Protein AF-A0A3N5E7Q5-F1 (afdb_monomer)

Mean predicted aligned error: 19.99 Å

Sequence (335 aa):
MGELFCIFVELINKYMEYKIYCLKEEDTSEIRYIGVTIRELRQRLSQHIHTGKKKTGTRISKWIQSLLNKGKHPVIELIEICDENTWEEREKFWISQYDNLTNIHCGGKGVVIDRSKSSIQRSAVGHYKKVVQLDKNGNLIKLWDSASVAAEELEVGNTAILNAIKNYAGCMFVKKSRWMFLDSFERNEFKFMEYKSNKIKQNPELFSTAKHVYMYDLNGNFIRKFYSVARTIQTLFPGTKTETSLREALKKRTSNKNFYFSYDYFDKLEIPKKYRIVKLDSNLNPIKFYCSQKEAEIELNVGRCSLSDYIRGQHNHLYKGYYWYYVKDYENNKI

Foldseek 3Di:
DVVVVVVVVVVVLQDQKKWWKFWAWPPPRHTAAIAIDSDDQVVVQVVLLVQLPDPDDALSSVVQVVQVVVVTGIDMDTDDIDHPVCVQVVSLVVLVVDDNYSDPDSGNPHDPPDPPVVVVVVVCLVVFFKKFWAAPVRHTDDIDSHLQRVCVVVVHDSVLLVCLQVCPPVNVDDPNIGMHTPVCVVVVVVVVVVVVVVVCVVPVLVVDPAQKKWKAAPQQATDDIDSHLVRVCCVPPNPDPVSVVLVVCQVVQHDDPRMGMYSDDDNGDDHDQAQKKFKAAPVRHTPDIDSHPVRVCVVVVHDPPPQVCLQVPVDVCDDPRIHMYRVVCVVVPVD

pLDDT: mean 81.01, std 13.29, range [45.62, 97.69]

Nearest PDB structures (foldseek):
  1u3e-assembly1_M  TM=6.314E-01  e=9.277E-03  Okubovirus SPO1
  4hh2-assembly1_D  TM=1.788E-01  e=5.267E-01  Cereibacter sphaeroides 2.4.1
  4lrz-assembly2_E  TM=2.675E-01  e=5.668E+00  Escherichia coli K-12
  4lrz-assembly1_H  TM=1.568E-01  e=2.949E+00  Escherichia coli K-12

Radius of gyration: 36.0 Å; Cα contacts (8 Å, |Δi|>4): 484; chains: 1; bounding box: 70×51×93 Å

Secondary structure (DSSP, 8-state):
-HHHHHHHHHHHHTT--EEEEEEEETTT--EEEEEEESS-HHHHHHHHHHHHTSSS--HHHHHHHHHHHTT--EEEEEEEEE-TTTHHHHHHHHHHT-SS---SSSSS--------HHHHHHHHHTT---EEEE-TTS-EEEEES-HHHHHHHTT--HHHHHHHHTTGGG---BTTBEEEEHHHHHTTHHHHHHHHHHHHHH-TTTT--SPPEEEE-TTSBEEEEES-HHHHHHHHSTT--THHHHHHHHHHT--BTTBEEESS--SB-----PPPEEEE-TT--EEEEES-HHHHHHHTT--TTTTHHHHTTSS-SEETTEEEEEHHHHHTT--

Solvent-accessible surface area (backbone atoms only — not comparable to full-atom values): 19092 Å² total; per-residue (Å²): 117,66,66,63,49,52,52,48,51,52,54,55,66,74,65,54,56,31,37,32,29,36,35,21,41,71,89,76,63,49,62,36,33,69,50,56,37,76,65,58,65,71,60,53,49,51,52,51,54,62,46,13,73,44,97,67,69,54,63,48,23,52,50,49,33,57,35,48,76,70,78,41,62,77,41,76,45,82,74,46,81,31,46,86,90,44,38,44,61,51,45,27,53,58,47,71,76,51,90,69,53,38,60,92,65,74,56,66,75,71,73,80,86,55,89,40,70,65,56,52,46,61,60,44,58,82,64,53,52,38,26,34,37,18,42,90,85,66,49,82,72,48,82,31,74,19,48,55,60,48,14,61,80,67,75,46,61,50,65,54,50,53,31,17,48,66,44,47,96,74,36,48,57,56,95,77,22,29,44,40,47,42,72,48,56,76,68,45,46,63,62,53,52,52,51,48,51,52,47,37,73,75,42,50,81,84,69,56,87,54,63,41,32,32,35,21,43,87,84,15,44,63,72,50,79,32,68,22,67,68,56,43,39,57,74,77,40,66,97,56,92,54,62,66,59,54,52,50,16,47,72,69,66,37,68,48,97,74,26,33,48,30,75,62,88,53,83,60,42,88,68,79,83,60,64,33,29,32,37,19,42,91,84,67,48,81,74,45,79,32,76,26,64,68,58,50,31,59,76,70,70,50,66,91,69,74,60,55,46,25,42,71,56,78,38,93,20,62,56,98,82,26,33,35,36,40,41,75,43,57,77,66,65,74,113

Structure (mmCIF, N/CA/C/O backbone):
data_AF-A0A3N5E7Q5-F1
#
_entry.id   AF-A0A3N5E7Q5-F1
#
loop_
_atom_site.group_PDB
_atom_site.id
_atom_site.type_symbol
_atom_site.label_atom_id
_atom_site.label_alt_id
_atom_site.label_comp_id
_atom_site.label_asym_id
_atom_site.label_entity_id
_atom_site.label_seq_id
_atom_site.pdbx_PDB_ins_code
_atom_site.Cartn_x
_atom_site.Cartn_y
_atom_site.Cartn_z
_atom_site.occupancy
_atom_site.B_iso_or_equiv
_atom_site.auth_seq_id
_atom_site.auth_comp_id
_atom_site.auth_asym_id
_atom_site.auth_atom_id
_atom_site.pdbx_PDB_model_num
ATOM 1 N N . MET A 1 1 ? -27.171 34.615 27.634 1.00 49.97 1 MET A N 1
ATOM 2 C CA . MET A 1 1 ? -27.054 33.761 26.426 1.00 49.97 1 MET A CA 1
ATOM 3 C C . MET A 1 1 ? -26.264 32.470 26.661 1.00 49.97 1 MET A C 1
ATOM 5 O O . MET A 1 1 ? -26.631 31.477 26.055 1.00 49.97 1 MET A O 1
ATOM 9 N N . GLY A 1 2 ? -25.238 32.439 27.528 1.00 52.84 2 GLY A N 1
ATOM 10 C CA . GLY A 1 2 ? -24.444 31.222 27.787 1.00 52.84 2 GLY A CA 1
ATOM 11 C C . GLY A 1 2 ? -25.172 30.104 28.550 1.00 52.84 2 GLY A C 1
ATOM 12 O O . GLY A 1 2 ? -25.096 28.954 28.140 1.00 52.84 2 GLY A O 1
ATOM 13 N N . GLU A 1 3 ? -25.940 30.426 29.595 1.00 50.28 3 GLU A N 1
ATOM 14 C CA . GLU A 1 3 ? -26.657 29.408 30.392 1.00 50.28 3 GLU A CA 1
ATOM 15 C C . GLU A 1 3 ? -27.785 28.723 29.615 1.00 50.28 3 GLU A C 1
ATOM 17 O O . GLU A 1 3 ? -27.907 27.507 29.658 1.00 50.28 3 GLU A O 1
ATOM 22 N N . LEU A 1 4 ? -28.552 29.476 28.820 1.00 51.28 4 LEU A N 1
ATOM 23 C CA . LEU A 1 4 ? -29.575 28.919 27.925 1.00 51.28 4 LEU A CA 1
ATOM 24 C C . LEU A 1 4 ? -28.974 27.996 26.856 1.00 51.28 4 LEU A C 1
ATOM 26 O O . LEU A 1 4 ? -29.597 27.001 26.510 1.00 51.28 4 LEU A O 1
ATOM 30 N N . PHE A 1 5 ? -27.766 28.287 26.358 1.00 54.16 5 PHE A N 1
ATOM 31 C CA . PHE A 1 5 ? -27.071 27.422 25.401 1.00 54.16 5 PHE A CA 1
ATOM 32 C C . PHE A 1 5 ? -26.535 26.146 26.067 1.00 54.16 5 PHE A C 1
ATOM 34 O O . PHE A 1 5 ? -26.687 25.067 25.504 1.00 54.16 5 PHE A O 1
ATOM 41 N N . CYS A 1 6 ? -25.982 26.239 27.281 1.00 49.81 6 CYS A N 1
ATOM 42 C CA . CYS A 1 6 ? -25.573 25.064 28.057 1.00 49.81 6 CYS A CA 1
ATOM 43 C C . CYS A 1 6 ? -26.768 24.173 28.418 1.00 49.81 6 CYS A C 1
ATOM 45 O O . CYS A 1 6 ? -26.702 22.972 28.185 1.00 49.81 6 CYS A O 1
ATOM 47 N N . ILE A 1 7 ? -27.884 24.754 28.872 1.00 54.09 7 ILE A N 1
ATOM 48 C CA . ILE A 1 7 ? -29.126 24.020 29.157 1.00 54.09 7 ILE A CA 1
ATOM 49 C C . ILE A 1 7 ? -29.689 23.388 27.876 1.00 54.09 7 ILE A C 1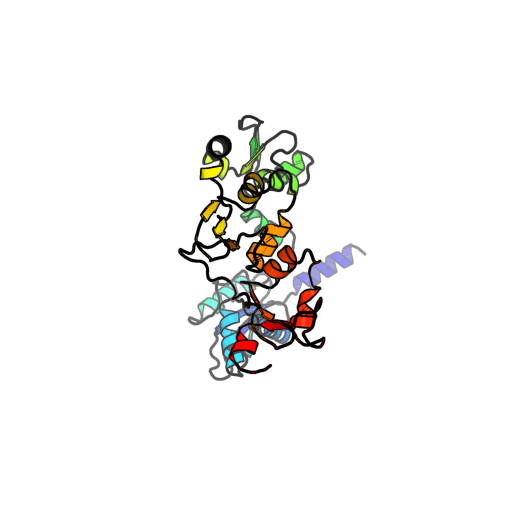
ATOM 51 O O . ILE A 1 7 ? -30.173 22.264 27.909 1.00 54.09 7 ILE A O 1
ATOM 55 N N . PHE A 1 8 ? -29.594 24.064 26.728 1.00 54.81 8 PHE A N 1
ATOM 56 C CA . PHE A 1 8 ? -30.039 23.522 25.441 1.00 54.81 8 PHE A CA 1
ATOM 57 C C . PHE A 1 8 ? -29.164 22.351 24.965 1.00 54.81 8 PHE A C 1
ATOM 59 O O . PHE A 1 8 ? -29.692 21.355 24.480 1.00 54.81 8 PHE A O 1
ATOM 66 N N . VAL A 1 9 ? -27.842 22.422 25.149 1.00 55.34 9 VAL A N 1
ATOM 67 C CA . VAL A 1 9 ? -26.918 21.313 24.852 1.00 55.34 9 VAL A CA 1
ATOM 68 C C . VAL A 1 9 ? -27.118 20.145 25.824 1.00 55.34 9 VAL A C 1
ATOM 70 O O . VAL A 1 9 ? -27.144 18.995 25.390 1.00 55.34 9 VAL A O 1
ATOM 73 N N . GLU A 1 10 ? -27.325 20.414 27.115 1.00 49.69 10 GLU A N 1
ATOM 74 C CA . GLU A 1 10 ? -27.661 19.388 28.111 1.00 49.69 10 GLU A CA 1
ATOM 75 C C . GLU A 1 10 ? -29.018 18.731 27.821 1.00 49.69 10 GLU A C 1
ATOM 77 O O . GLU A 1 10 ? -29.130 17.511 27.909 1.00 49.69 10 GLU A O 1
ATOM 82 N N . LEU A 1 11 ? -30.029 19.497 27.398 1.00 52.97 11 LEU A N 1
ATOM 83 C CA . LEU A 1 11 ? -31.333 18.969 26.986 1.00 52.97 11 LEU A CA 1
ATOM 84 C C . LEU A 1 11 ? -31.252 18.158 25.686 1.00 52.97 11 LEU A C 1
ATOM 86 O O . LEU A 1 11 ? -31.919 17.134 25.589 1.00 52.97 11 LEU A O 1
ATOM 90 N N . ILE A 1 12 ? -30.424 18.554 24.713 1.00 54.19 12 ILE A N 1
ATOM 91 C CA . ILE A 1 12 ? -30.208 17.777 23.479 1.00 54.19 12 ILE A CA 1
ATOM 92 C C . ILE A 1 12 ? -29.495 16.454 23.777 1.00 54.19 12 ILE A C 1
ATOM 94 O O . ILE A 1 12 ? -29.889 15.415 23.249 1.00 54.19 12 ILE A O 1
ATOM 98 N N . ASN A 1 13 ? -28.480 16.465 24.646 1.00 52.34 13 ASN A N 1
ATOM 99 C CA . ASN A 1 13 ? -27.779 15.240 25.039 1.00 52.34 13 ASN A CA 1
ATOM 100 C C . ASN A 1 13 ? -28.677 14.293 25.853 1.00 52.34 13 ASN A C 1
ATOM 102 O O . ASN A 1 13 ? -28.525 13.080 25.757 1.00 52.34 13 ASN A O 1
ATOM 106 N N . LYS A 1 14 ? -29.665 14.822 26.589 1.00 50.56 14 LYS A N 1
ATOM 107 C CA . LYS A 1 14 ? -30.584 14.032 27.424 1.00 50.56 14 LYS A CA 1
ATOM 108 C C . LYS A 1 14 ? -31.622 13.207 26.640 1.00 50.56 14 LYS A C 1
ATOM 110 O O . LYS A 1 14 ? -32.284 12.374 27.249 1.00 50.56 14 LYS A O 1
ATOM 115 N N . TYR A 1 15 ? -31.754 13.387 25.321 1.00 59.41 15 TYR A N 1
ATOM 116 C CA . TYR A 1 15 ? -32.768 12.693 24.504 1.00 59.41 15 TYR A CA 1
ATOM 117 C C . TYR A 1 15 ? -32.228 12.101 23.193 1.00 59.41 15 TYR A C 1
ATOM 119 O O . TYR A 1 15 ? -32.955 11.991 22.205 1.00 59.41 15 TYR A O 1
ATOM 127 N N . MET A 1 16 ? -30.954 11.704 23.148 1.00 71.31 16 MET A N 1
ATOM 128 C CA . MET A 1 16 ? -30.467 10.914 22.016 1.00 71.31 16 MET A CA 1
ATOM 129 C C . MET A 1 16 ? -30.987 9.479 22.116 1.00 71.31 16 MET A C 1
ATOM 131 O O . MET A 1 16 ? -30.519 8.691 22.932 1.00 71.31 16 MET A O 1
ATOM 135 N N . GLU A 1 17 ? -31.953 9.141 21.265 1.00 85.69 17 GLU A N 1
ATOM 136 C CA . GLU A 1 17 ? -32.472 7.780 21.135 1.00 85.69 17 GLU A CA 1
ATOM 137 C C . GLU A 1 17 ? -31.512 6.900 20.329 1.00 85.69 17 GLU A C 1
ATOM 139 O O . GLU A 1 17 ? -31.160 7.192 19.178 1.00 85.69 17 GLU A O 1
ATOM 144 N N . TYR A 1 18 ? -31.127 5.772 20.915 1.00 91.12 18 TYR A N 1
ATOM 145 C CA . TYR A 1 18 ? -30.307 4.759 20.270 1.00 91.12 18 TYR A CA 1
ATOM 146 C C . TYR A 1 18 ? -31.209 3.674 19.707 1.00 91.12 18 TYR A C 1
ATOM 148 O O . TYR A 1 18 ? -31.907 2.983 20.435 1.00 91.12 18 TYR A O 1
ATOM 156 N N . LYS A 1 19 ? -31.174 3.493 18.392 1.00 94.56 19 LYS A N 1
ATOM 157 C CA . LYS A 1 19 ? -31.973 2.498 17.677 1.00 94.56 19 LYS A CA 1
ATOM 158 C C . LYS A 1 19 ? -31.107 1.267 17.429 1.00 94.56 19 LYS A C 1
ATOM 160 O O . LYS A 1 19 ? -30.206 1.311 16.584 1.00 94.56 19 LYS A O 1
ATOM 165 N N . ILE A 1 20 ? -31.360 0.181 18.156 1.00 95.19 20 ILE A N 1
ATOM 166 C CA . ILE A 1 20 ? -30.831 -1.147 17.832 1.00 95.19 20 ILE A CA 1
ATOM 167 C C . ILE A 1 20 ? -31.626 -1.681 16.641 1.00 95.19 20 ILE A C 1
ATOM 169 O O . ILE A 1 20 ? -32.854 -1.676 16.660 1.00 95.19 20 ILE A O 1
ATOM 173 N N . TYR A 1 21 ? -30.941 -2.130 15.596 1.00 96.50 21 TYR A N 1
ATOM 174 C CA . TYR A 1 21 ? -31.554 -2.636 14.371 1.00 96.50 21 TYR A CA 1
ATOM 175 C C . TYR A 1 21 ? -30.893 -3.928 13.904 1.00 96.50 21 TYR A C 1
ATOM 177 O O . TYR A 1 21 ? -29.709 -4.165 14.167 1.00 96.50 21 TYR A O 1
ATOM 185 N N . CYS A 1 22 ? -31.632 -4.725 13.132 1.00 96.62 22 CYS A N 1
ATOM 186 C CA . CYS A 1 22 ? -31.064 -5.813 12.343 1.00 96.62 22 CYS A CA 1
ATOM 187 C C . CYS A 1 22 ? -31.005 -5.466 10.854 1.00 96.62 22 CYS A C 1
ATOM 189 O O . CYS A 1 22 ? -31.757 -4.627 10.353 1.00 96.62 22 CYS A O 1
ATOM 191 N N . LEU A 1 23 ? -30.098 -6.135 10.139 1.00 97.12 23 LEU A N 1
ATOM 192 C CA . LEU A 1 23 ? -30.229 -6.345 8.702 1.00 97.12 23 LEU A CA 1
ATOM 193 C C . LEU A 1 23 ? -30.549 -7.813 8.446 1.00 97.12 23 LEU A C 1
ATOM 195 O O . LEU A 1 23 ? -29.829 -8.696 8.928 1.00 97.12 23 LEU A O 1
ATOM 199 N N . LYS A 1 24 ? -31.586 -8.049 7.648 1.00 95.75 24 LYS A N 1
ATOM 200 C CA . LYS A 1 24 ? -32.026 -9.383 7.246 1.00 95.75 24 LYS A CA 1
ATOM 201 C C . LYS A 1 24 ? -32.144 -9.523 5.736 1.00 95.75 24 LYS A C 1
ATOM 203 O O . LYS A 1 24 ? -32.235 -8.527 5.013 1.00 95.75 24 LYS A O 1
ATOM 208 N N . GLU A 1 25 ? -32.075 -10.759 5.261 1.00 92.56 25 GLU A N 1
ATOM 209 C CA . GLU A 1 25 ? -32.341 -11.079 3.857 1.00 92.56 25 GLU A CA 1
ATOM 210 C C . GLU A 1 25 ? -33.845 -10.984 3.574 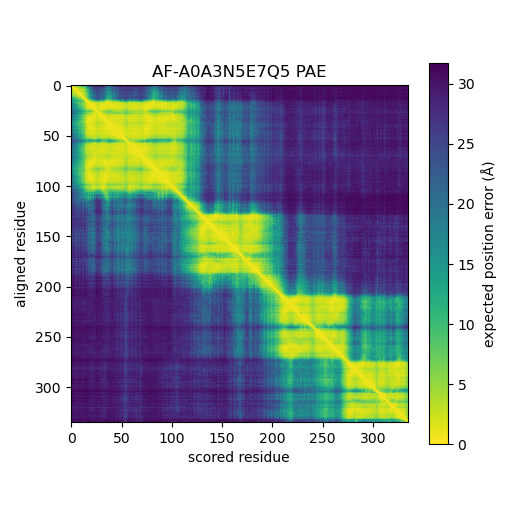1.00 92.56 25 GLU A C 1
ATOM 212 O O . GLU A 1 25 ? -34.656 -11.423 4.385 1.00 92.56 25 GLU A O 1
ATOM 217 N N . GLU A 1 26 ? -34.215 -10.400 2.433 1.00 86.25 26 GLU A N 1
ATOM 218 C CA . GLU A 1 26 ? -35.616 -10.143 2.067 1.00 86.25 26 GLU A CA 1
ATOM 219 C C . GLU A 1 26 ? -36.452 -11.429 1.974 1.00 86.25 26 GLU A C 1
ATOM 221 O O . GLU A 1 26 ? -37.543 -11.488 2.532 1.00 86.25 26 GLU A O 1
ATOM 226 N N . ASP A 1 27 ? -35.919 -12.485 1.351 1.00 84.88 27 ASP A N 1
ATOM 227 C CA . ASP A 1 27 ? -36.695 -13.708 1.093 1.00 84.88 27 ASP A CA 1
ATOM 228 C C . ASP A 1 27 ? -36.773 -14.654 2.293 1.00 84.88 27 ASP A C 1
ATOM 230 O O . ASP A 1 27 ? -37.785 -15.314 2.506 1.00 84.88 27 ASP A O 1
ATOM 234 N N . THR A 1 28 ? -35.687 -14.774 3.061 1.00 88.00 28 THR A N 1
ATOM 235 C CA . THR A 1 28 ? -35.601 -15.743 4.168 1.00 88.00 28 THR A CA 1
ATOM 236 C C . THR A 1 28 ? -35.928 -15.118 5.515 1.00 88.00 28 THR A C 1
ATOM 238 O O . THR A 1 28 ? -36.092 -15.841 6.494 1.00 88.00 28 THR A O 1
ATOM 241 N N . SER A 1 29 ? -35.978 -13.782 5.593 1.00 88.00 29 SER A N 1
ATOM 242 C CA . SER A 1 29 ? -35.991 -13.030 6.853 1.00 88.00 29 SER A CA 1
ATOM 243 C C . SER A 1 29 ? -34.832 -13.383 7.799 1.00 88.00 29 SER A C 1
ATOM 245 O O . SER A 1 29 ? -34.876 -13.048 8.982 1.00 88.00 29 SER A O 1
ATOM 247 N N . GLU A 1 30 ? -33.768 -14.019 7.295 1.00 92.25 30 GLU A N 1
ATOM 248 C CA . GLU A 1 30 ? -32.615 -14.413 8.101 1.00 92.25 30 GLU A CA 1
ATOM 249 C C . GLU A 1 30 ? -31.826 -13.174 8.534 1.00 92.25 30 GLU A C 1
ATOM 251 O O . GLU A 1 30 ? -31.343 -12.407 7.696 1.00 92.25 30 GLU A O 1
ATOM 256 N N . ILE A 1 31 ? -31.667 -12.990 9.846 1.00 95.44 31 ILE A N 1
ATOM 257 C CA . ILE A 1 31 ? -30.889 -11.892 10.422 1.00 95.44 31 ILE A CA 1
ATOM 258 C C . ILE A 1 31 ? -29.398 -12.194 10.278 1.00 95.44 31 ILE A C 1
ATOM 260 O O . ILE A 1 31 ? -28.888 -13.198 10.769 1.00 95.44 31 ILE A O 1
ATOM 264 N N . ARG A 1 32 ? -28.675 -11.281 9.626 1.00 94.69 32 ARG A N 1
ATOM 265 C CA . ARG A 1 32 ? -27.242 -11.428 9.328 1.00 94.69 32 ARG A CA 1
ATOM 266 C C . ARG A 1 32 ? -26.394 -10.328 9.937 1.00 94.69 32 ARG A C 1
ATOM 268 O O . ARG A 1 32 ? -25.170 -10.376 9.831 1.00 94.69 32 ARG A O 1
ATOM 275 N N . TYR A 1 33 ? -26.989 -9.313 10.547 1.00 94.69 33 TYR A N 1
ATOM 276 C CA . TYR A 1 33 ? -26.246 -8.254 11.218 1.00 94.69 33 TYR A CA 1
ATOM 277 C C . TYR A 1 33 ? -27.115 -7.575 12.262 1.00 94.69 33 TYR A C 1
ATOM 279 O O . TYR A 1 33 ? -28.290 -7.331 12.004 1.00 94.69 33 TYR A O 1
ATOM 287 N N . ILE A 1 34 ? -26.508 -7.220 13.390 1.00 94.50 34 ILE A N 1
ATOM 288 C CA . ILE A 1 34 ? -27.120 -6.389 14.426 1.00 94.50 34 ILE A CA 1
ATOM 289 C C . ILE A 1 34 ? -26.217 -5.191 14.657 1.00 94.50 34 ILE A C 1
ATOM 291 O O . ILE A 1 34 ? -24.994 -5.321 14.707 1.00 94.50 34 ILE A O 1
ATOM 295 N N . GLY A 1 35 ? -26.802 -4.011 14.769 1.00 92.75 35 GLY A N 1
ATOM 296 C CA . GLY A 1 35 ? -26.043 -2.826 15.111 1.00 92.75 35 GLY A CA 1
ATOM 297 C C . GLY A 1 35 ? -26.921 -1.752 15.707 1.00 92.75 35 GLY A C 1
ATOM 298 O O . GLY A 1 35 ? -28.133 -1.891 15.819 1.00 92.75 35 GLY A O 1
ATOM 299 N N . VAL A 1 36 ? -26.283 -0.647 16.051 1.00 92.75 36 VAL A N 1
ATOM 300 C CA . VAL A 1 36 ? -26.925 0.499 16.689 1.00 92.75 36 VAL A CA 1
ATOM 301 C C . VAL A 1 36 ? -26.740 1.764 15.853 1.00 92.75 36 VAL A C 1
ATOM 303 O O . VAL A 1 36 ? -25.754 1.918 15.117 1.00 92.75 36 VAL A O 1
ATOM 306 N N . THR A 1 37 ? -27.717 2.667 15.891 1.00 90.81 37 THR A N 1
ATOM 307 C CA . THR A 1 37 ? -27.618 3.983 15.260 1.00 90.81 37 THR A CA 1
ATOM 308 C C . THR A 1 37 ? -28.463 5.028 15.982 1.00 90.81 37 THR A C 1
ATOM 310 O O . THR A 1 37 ? -29.533 4.724 16.481 1.00 90.81 37 THR A O 1
ATOM 313 N N . ILE A 1 38 ? -28.003 6.277 15.979 1.00 90.19 38 ILE A N 1
ATOM 314 C CA . ILE A 1 38 ? -28.798 7.456 16.374 1.00 90.19 38 ILE A CA 1
ATOM 315 C C . ILE A 1 38 ? -29.496 8.113 15.170 1.00 90.19 38 ILE A C 1
ATOM 317 O O . ILE A 1 38 ? -30.195 9.111 15.296 1.00 90.19 38 ILE A O 1
ATOM 321 N N . ARG A 1 39 ? -29.239 7.609 13.956 1.00 88.12 39 ARG A N 1
ATOM 322 C CA . ARG A 1 39 ? -29.798 8.146 12.709 1.00 88.12 39 ARG A CA 1
ATOM 323 C C . ARG A 1 39 ? -31.103 7.441 12.369 1.00 88.12 39 ARG A C 1
ATOM 325 O O . ARG A 1 39 ? -31.420 6.381 12.898 1.00 88.12 39 ARG A O 1
ATOM 332 N N . GLU A 1 40 ? -31.814 7.985 11.392 1.00 93.19 40 GLU A N 1
ATOM 333 C CA . GLU A 1 40 ? -32.937 7.281 10.782 1.00 93.19 40 GLU A CA 1
ATOM 334 C C . GLU A 1 40 ? -32.493 5.970 10.122 1.00 93.19 40 GLU A C 1
ATOM 336 O O . GLU A 1 40 ? -31.479 5.925 9.414 1.00 93.19 40 GLU A O 1
ATOM 341 N N . LEU A 1 41 ? -33.284 4.906 10.297 1.00 95.94 41 LEU A N 1
ATOM 342 C CA . LEU A 1 41 ? -32.955 3.572 9.779 1.00 95.94 41 LEU A CA 1
ATOM 343 C C . LEU A 1 41 ? -32.763 3.583 8.262 1.00 95.94 41 LEU A C 1
ATOM 345 O O . LEU A 1 41 ? -31.799 3.016 7.750 1.00 95.94 41 LEU A O 1
ATOM 349 N N . ARG A 1 42 ? -33.596 4.330 7.528 1.00 95.31 42 ARG A N 1
ATOM 350 C CA . ARG A 1 42 ? -33.441 4.508 6.076 1.00 95.31 42 ARG A CA 1
ATOM 351 C C . ARG A 1 42 ? -32.080 5.106 5.704 1.00 95.31 42 ARG A C 1
ATOM 353 O O . ARG A 1 42 ? -31.450 4.666 4.741 1.00 95.31 42 ARG A O 1
ATOM 360 N N . GLN A 1 43 ? -31.603 6.093 6.466 1.00 93.06 43 GLN A N 1
ATOM 361 C CA . GLN A 1 43 ? -30.281 6.685 6.239 1.00 93.06 43 GLN A CA 1
ATOM 362 C C . GLN A 1 43 ? -29.176 5.672 6.542 1.00 93.06 43 GLN A C 1
ATOM 364 O O . GLN A 1 43 ? -28.213 5.558 5.780 1.00 93.06 43 GLN A O 1
ATOM 369 N N . ARG A 1 44 ? -29.322 4.908 7.629 1.00 94.44 44 ARG A N 1
ATOM 370 C CA . ARG A 1 44 ? -28.354 3.880 8.013 1.00 94.44 44 ARG A CA 1
ATOM 371 C C . ARG A 1 44 ? -28.267 2.751 6.984 1.00 94.44 44 ARG A C 1
ATOM 373 O O . ARG A 1 44 ? -27.163 2.351 6.618 1.00 94.44 44 ARG A O 1
ATOM 380 N N . LEU A 1 45 ? -29.402 2.302 6.455 1.00 96.06 45 LEU A N 1
ATOM 381 C CA . LEU A 1 45 ? -29.467 1.322 5.373 1.00 96.06 45 LEU A CA 1
ATOM 382 C C . LEU A 1 45 ? -28.762 1.828 4.108 1.00 96.06 45 LEU A C 1
ATOM 384 O O . LEU A 1 45 ? -27.943 1.115 3.530 1.00 96.06 45 LEU A O 1
ATOM 388 N N . SER A 1 46 ? -29.007 3.082 3.714 1.00 94.75 46 SER A N 1
ATOM 389 C CA . SER A 1 46 ? -28.331 3.697 2.563 1.00 94.75 46 SER A CA 1
ATOM 390 C C . SER A 1 46 ? -26.801 3.695 2.717 1.00 94.75 46 SER A C 1
ATOM 392 O O . SER A 1 46 ? -26.080 3.336 1.784 1.00 94.75 46 SER A O 1
ATOM 394 N N . GLN A 1 47 ? -26.286 4.001 3.916 1.00 92.12 47 GLN A N 1
ATOM 395 C CA . GLN A 1 47 ? -24.846 3.947 4.210 1.00 92.12 47 GLN A CA 1
ATOM 396 C C . GLN A 1 47 ? -24.269 2.531 4.076 1.00 92.12 47 GLN A C 1
ATOM 398 O O . GLN A 1 47 ? -23.183 2.355 3.509 1.00 92.12 47 GLN A O 1
ATOM 403 N N . HIS A 1 48 ? -24.991 1.526 4.574 1.00 94.00 48 HIS A N 1
ATOM 404 C CA . HIS A 1 48 ? 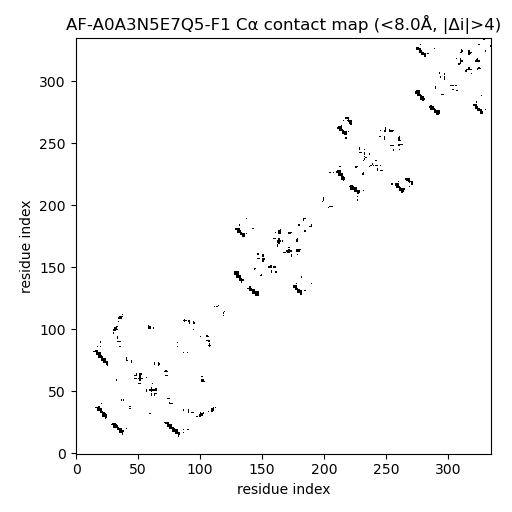-24.609 0.118 4.457 1.00 94.00 48 HIS A CA 1
ATOM 405 C C . HIS A 1 48 ? -24.548 -0.325 2.992 1.00 94.00 48 HIS A C 1
ATOM 407 O O . HIS A 1 48 ? -23.530 -0.868 2.561 1.00 94.00 48 HIS A O 1
ATOM 413 N N . ILE A 1 49 ? -25.572 0.002 2.197 1.00 94.06 49 ILE A N 1
ATOM 414 C CA . ILE A 1 49 ? -25.620 -0.298 0.757 1.00 94.06 49 ILE A CA 1
ATOM 415 C C . ILE A 1 49 ? -24.478 0.403 0.014 1.00 94.06 49 ILE A C 1
ATOM 417 O O . ILE A 1 49 ? -23.763 -0.231 -0.764 1.00 94.06 49 ILE A O 1
ATOM 421 N N . HIS A 1 50 ? -24.263 1.697 0.263 1.00 92.81 50 HIS A N 1
ATOM 422 C CA . HIS A 1 50 ? -23.171 2.449 -0.358 1.00 92.81 50 HIS A CA 1
ATOM 423 C C . HIS A 1 50 ? -21.802 1.830 -0.045 1.00 92.81 50 HIS A C 1
ATOM 425 O O . HIS A 1 50 ? -20.947 1.726 -0.924 1.00 92.81 50 HIS A O 1
ATOM 431 N N . THR A 1 51 ? -21.591 1.391 1.197 1.00 88.44 51 THR A N 1
ATOM 432 C CA . THR A 1 51 ? -20.340 0.747 1.612 1.00 88.44 51 THR A CA 1
ATOM 433 C C . THR A 1 51 ? -20.184 -0.641 0.985 1.00 88.44 51 THR A C 1
ATOM 435 O O . THR A 1 51 ? -19.097 -0.966 0.513 1.00 88.44 51 THR A O 1
ATOM 438 N N . GLY A 1 52 ? -21.259 -1.430 0.892 1.00 89.88 52 GLY A N 1
ATOM 439 C CA . GLY A 1 52 ? -21.259 -2.748 0.242 1.00 89.88 52 GLY A CA 1
ATOM 440 C C . GLY A 1 52 ? -20.921 -2.712 -1.254 1.00 89.88 52 GLY A C 1
ATOM 441 O O . GLY A 1 52 ? -20.350 -3.660 -1.787 1.00 89.88 52 GLY A O 1
ATOM 442 N N . LYS A 1 53 ? -21.178 -1.594 -1.942 1.00 89.38 53 LYS A N 1
ATOM 443 C CA . LYS A 1 53 ? -20.792 -1.409 -3.355 1.00 89.38 53 LYS A CA 1
ATOM 444 C C . LYS A 1 53 ? -19.281 -1.222 -3.574 1.00 89.38 53 LYS A C 1
ATOM 446 O O . LYS A 1 53 ? -18.829 -1.239 -4.717 1.00 89.38 53 LYS A O 1
ATOM 451 N N . LYS A 1 54 ? -18.481 -1.023 -2.521 1.00 87.44 54 LYS A N 1
ATOM 452 C CA . LYS A 1 54 ? -17.028 -0.804 -2.640 1.00 87.44 54 LYS A CA 1
ATOM 453 C C . LYS A 1 54 ? -16.272 -2.131 -2.809 1.00 87.44 54 LYS A C 1
ATOM 455 O O . LYS A 1 54 ? -16.676 -3.163 -2.284 1.00 87.44 54 LYS A O 1
ATOM 460 N N . LYS A 1 55 ? -15.135 -2.102 -3.525 1.00 71.19 55 LYS A N 1
ATOM 461 C CA . LYS A 1 55 ? -14.268 -3.285 -3.751 1.00 71.19 55 LYS A CA 1
ATOM 462 C C . LYS A 1 55 ? -13.577 -3.792 -2.478 1.00 71.19 55 LYS A C 1
ATOM 464 O O . LYS A 1 55 ? -13.203 -4.956 -2.404 1.00 71.19 55 LYS A O 1
ATOM 469 N N . THR A 1 56 ? -13.388 -2.924 -1.489 1.00 73.94 56 THR A N 1
ATOM 470 C CA . THR A 1 56 ? -12.820 -3.254 -0.178 1.00 73.94 56 THR A CA 1
ATOM 471 C C . THR A 1 56 ? -13.908 -3.121 0.882 1.00 73.94 56 THR A C 1
ATOM 473 O O . THR A 1 56 ? -14.711 -2.190 0.833 1.00 73.94 56 THR A O 1
ATOM 476 N N . GLY A 1 57 ? -13.969 -4.051 1.837 1.00 75.62 57 GLY A N 1
ATOM 477 C CA . GLY A 1 57 ? -15.039 -4.033 2.829 1.00 75.62 57 GLY A CA 1
ATOM 478 C C . GLY A 1 57 ? -14.941 -5.119 3.894 1.00 75.62 57 GLY A C 1
ATOM 479 O O . GLY A 1 57 ? -14.210 -6.103 3.753 1.00 75.62 57 GLY A O 1
ATOM 480 N N . THR A 1 58 ? -15.695 -4.909 4.970 1.00 85.12 58 THR A N 1
ATOM 481 C CA . THR A 1 58 ? -15.862 -5.833 6.098 1.00 85.12 58 THR A CA 1
ATOM 482 C C . THR A 1 58 ? -16.759 -7.020 5.716 1.00 85.12 58 THR A C 1
ATOM 484 O O . THR A 1 58 ? -17.312 -7.063 4.614 1.00 85.12 58 THR A O 1
ATOM 487 N N . ARG A 1 59 ? -16.924 -8.005 6.615 1.00 88.81 59 ARG A N 1
ATOM 488 C CA . ARG A 1 59 ? -17.785 -9.184 6.384 1.00 88.81 59 ARG A CA 1
ATOM 489 C C . ARG A 1 59 ? -19.220 -8.786 6.009 1.00 88.81 59 ARG A C 1
ATOM 491 O O . ARG A 1 59 ? -19.741 -9.304 5.027 1.00 88.81 59 ARG A O 1
ATOM 498 N N . ILE A 1 60 ? -19.797 -7.809 6.712 1.00 90.75 60 ILE A N 1
ATOM 499 C CA . ILE A 1 60 ? -21.101 -7.215 6.376 1.00 90.75 60 ILE A CA 1
ATOM 500 C C . ILE A 1 60 ? -21.103 -6.589 4.972 1.00 90.75 60 ILE A C 1
ATOM 502 O O . ILE A 1 60 ? -22.010 -6.859 4.194 1.00 90.75 60 ILE A O 1
ATOM 506 N N . SER A 1 61 ? -20.078 -5.813 4.592 1.00 91.88 61 SER A N 1
ATOM 507 C CA . SER A 1 61 ? -20.017 -5.200 3.255 1.00 91.88 61 SER A CA 1
ATOM 508 C C . SER A 1 61 ? -19.969 -6.249 2.145 1.00 91.88 61 SER A C 1
ATOM 510 O O . SER A 1 61 ? -20.634 -6.084 1.127 1.00 91.88 61 SER A O 1
ATOM 512 N N . LYS A 1 62 ? -19.225 -7.344 2.353 1.00 92.62 62 LYS A N 1
ATOM 513 C CA . LYS A 1 62 ? -19.151 -8.470 1.408 1.00 92.62 62 LYS A CA 1
ATOM 514 C C . LYS A 1 62 ? -20.475 -9.228 1.304 1.00 92.62 62 LYS A C 1
ATOM 516 O O . LYS A 1 62 ? -20.856 -9.625 0.208 1.00 92.62 62 LYS A O 1
ATOM 521 N N . TRP A 1 63 ? -21.181 -9.412 2.419 1.00 94.31 63 TRP A N 1
ATOM 522 C CA . TRP A 1 63 ? -22.516 -10.013 2.417 1.00 94.31 63 TRP A CA 1
ATOM 523 C C . TRP A 1 63 ? -23.535 -9.128 1.685 1.00 94.31 63 TRP A C 1
ATOM 525 O O . TRP A 1 63 ? -24.214 -9.600 0.782 1.00 94.31 63 TRP A O 1
ATOM 535 N N . ILE A 1 64 ? -23.568 -7.824 1.964 1.00 94.44 64 ILE A N 1
ATOM 536 C CA . ILE A 1 64 ? -24.433 -6.887 1.230 1.00 94.44 64 ILE A CA 1
ATOM 537 C C . ILE A 1 64 ? -24.103 -6.904 -0.266 1.00 94.44 64 ILE A C 1
ATOM 539 O O . ILE A 1 64 ? -25.004 -6.930 -1.098 1.00 94.44 64 ILE A O 1
ATOM 543 N N . GLN A 1 65 ? -22.819 -6.929 -0.629 1.00 94.44 65 GLN A N 1
ATOM 544 C CA . GLN A 1 65 ? -22.400 -7.031 -2.025 1.00 94.44 65 GLN A CA 1
ATOM 545 C C . GLN A 1 65 ? -22.931 -8.302 -2.700 1.00 94.44 65 GLN A C 1
ATOM 547 O O . GLN A 1 65 ? -23.378 -8.240 -3.843 1.00 94.44 65 GLN A O 1
ATOM 552 N N . SER A 1 66 ? -22.910 -9.444 -2.006 1.00 93.00 66 SER A N 1
ATOM 553 C CA . SER A 1 66 ? -23.411 -10.700 -2.568 1.00 93.00 66 SER A CA 1
ATOM 554 C C . SER A 1 66 ? -24.929 -10.691 -2.767 1.00 93.00 66 SER A C 1
ATOM 556 O O . SER A 1 66 ? -25.393 -11.270 -3.747 1.00 93.00 66 SER A O 1
ATOM 558 N N . LEU A 1 67 ? -25.690 -9.995 -1.912 1.00 93.50 67 LEU A N 1
ATOM 559 C CA . LEU A 1 67 ? -27.123 -9.751 -2.118 1.00 93.50 67 LEU A CA 1
ATOM 560 C C . LEU A 1 67 ? -27.373 -8.883 -3.352 1.00 93.50 67 LEU A C 1
ATOM 562 O O . LEU A 1 67 ? -28.129 -9.279 -4.237 1.00 93.50 67 LEU A O 1
ATOM 566 N N . LEU A 1 68 ? -26.674 -7.749 -3.457 1.00 93.00 68 LEU A N 1
ATOM 567 C CA . LEU A 1 68 ? -26.832 -6.816 -4.577 1.00 93.00 68 LEU A CA 1
ATOM 568 C C . LEU A 1 68 ? -26.492 -7.471 -5.924 1.00 93.00 68 LEU A C 1
ATOM 570 O O . LEU A 1 68 ? -27.186 -7.242 -6.909 1.00 93.00 68 LEU A O 1
ATOM 574 N N . ASN A 1 69 ? -25.470 -8.331 -5.965 1.00 93.19 69 ASN A N 1
ATOM 575 C CA . ASN A 1 69 ? -25.103 -9.084 -7.171 1.00 93.19 69 ASN A CA 1
ATOM 576 C C . ASN A 1 69 ? -26.185 -10.083 -7.612 1.00 93.19 69 ASN A C 1
ATOM 578 O O . ASN A 1 69 ? -26.228 -10.456 -8.780 1.00 93.19 69 ASN A O 1
ATOM 582 N N . LYS A 1 70 ? -27.052 -10.515 -6.690 1.00 94.00 70 LYS A N 1
ATOM 583 C CA . LYS A 1 70 ? -28.218 -11.365 -6.970 1.00 94.00 70 LYS A CA 1
ATOM 584 C C . LYS A 1 70 ? -29.481 -10.548 -7.279 1.00 94.00 70 LYS A C 1
ATOM 586 O O . LYS A 1 70 ? -30.554 -11.131 -7.371 1.00 94.00 70 LYS A O 1
ATOM 591 N N . GLY A 1 71 ? -29.373 -9.220 -7.388 1.00 93.06 71 GLY A N 1
ATOM 592 C CA . GLY A 1 71 ? -30.519 -8.324 -7.559 1.00 93.06 71 GLY A CA 1
ATOM 593 C C . GLY A 1 71 ? -31.377 -8.157 -6.300 1.00 93.06 71 GLY A C 1
ATOM 594 O O . GLY A 1 71 ? -32.513 -7.714 -6.413 1.00 93.06 71 GLY A O 1
ATOM 595 N N . LYS A 1 72 ? -30.856 -8.515 -5.118 1.00 93.06 72 LYS A N 1
ATOM 596 C CA . LYS A 1 72 ? -31.568 -8.455 -3.831 1.00 93.06 72 LYS A CA 1
ATOM 597 C C . LYS A 1 72 ? -31.061 -7.315 -2.956 1.00 93.06 72 LYS A C 1
ATOM 599 O O . LYS A 1 72 ? -29.926 -6.854 -3.113 1.00 93.06 72 LYS A O 1
ATOM 604 N N . HIS A 1 73 ? -31.865 -6.913 -1.975 1.00 92.75 73 HIS A N 1
ATOM 605 C CA . HIS A 1 73 ? -31.513 -5.861 -1.023 1.00 92.75 73 HIS A CA 1
ATOM 606 C C . HIS A 1 73 ? -31.610 -6.345 0.433 1.00 92.75 73 HIS A C 1
ATOM 608 O O . HIS A 1 73 ? -32.474 -7.154 0.757 1.00 92.75 73 HIS A O 1
ATOM 614 N N . PRO A 1 74 ? -30.727 -5.871 1.335 1.00 95.25 74 PRO A N 1
ATOM 615 C CA . PRO A 1 74 ? -30.923 -6.092 2.761 1.00 95.25 74 PRO A CA 1
ATOM 616 C C . PRO A 1 74 ? -32.108 -5.258 3.266 1.00 95.25 74 PRO A C 1
ATOM 618 O O . PRO A 1 74 ? -32.236 -4.082 2.915 1.00 95.25 74 PRO A O 1
ATOM 621 N N . VAL A 1 75 ? -32.921 -5.845 4.140 1.00 96.69 75 VAL A N 1
ATOM 622 C CA . VAL A 1 75 ? -34.014 -5.166 4.847 1.00 96.69 75 VAL A CA 1
ATOM 623 C C . VAL A 1 75 ? -33.509 -4.730 6.219 1.00 96.69 75 VAL A C 1
ATOM 625 O O . VAL A 1 75 ? -32.875 -5.521 6.915 1.00 96.69 75 VAL A O 1
ATOM 628 N N . ILE A 1 76 ? -33.762 -3.475 6.600 1.00 97.69 76 ILE A N 1
ATOM 629 C CA . ILE A 1 76 ? -33.452 -2.954 7.938 1.00 97.69 76 ILE A CA 1
ATOM 630 C C . ILE A 1 76 ? -34.712 -2.934 8.799 1.00 97.69 76 ILE A C 1
ATOM 632 O O . ILE A 1 76 ? -35.754 -2.476 8.337 1.00 97.69 76 ILE A O 1
ATOM 636 N N . GLU A 1 77 ? -34.608 -3.377 10.047 1.00 97.44 77 GLU A N 1
ATOM 637 C CA . GLU A 1 77 ? -35.730 -3.384 10.988 1.00 97.44 77 GLU A CA 1
ATOM 638 C C . GLU A 1 77 ? -35.279 -2.931 12.375 1.00 97.44 77 GLU A C 1
ATOM 640 O O . GLU A 1 77 ? -34.178 -3.268 12.816 1.00 97.44 77 GLU A O 1
ATOM 645 N N . LEU A 1 78 ? -36.115 -2.126 13.036 1.00 97.56 78 LEU A N 1
ATOM 646 C CA . LEU A 1 78 ? -35.903 -1.699 14.415 1.00 97.56 78 LEU A CA 1
ATOM 647 C C . LEU A 1 78 ? -36.139 -2.887 15.350 1.00 97.56 78 LEU A C 1
ATOM 649 O O . LEU A 1 78 ? -37.185 -3.520 15.269 1.00 97.56 78 LEU A O 1
ATOM 653 N N . ILE A 1 79 ? -35.198 -3.144 16.252 1.00 97.06 79 ILE A N 1
ATOM 654 C CA . ILE A 1 79 ? -35.342 -4.151 17.307 1.00 97.06 79 ILE A CA 1
ATOM 655 C C . ILE A 1 79 ? -35.744 -3.477 18.617 1.00 97.06 79 ILE A C 1
ATOM 657 O O . ILE A 1 79 ? -36.704 -3.883 19.261 1.00 97.06 79 ILE A O 1
ATOM 661 N N . GLU A 1 80 ? -34.996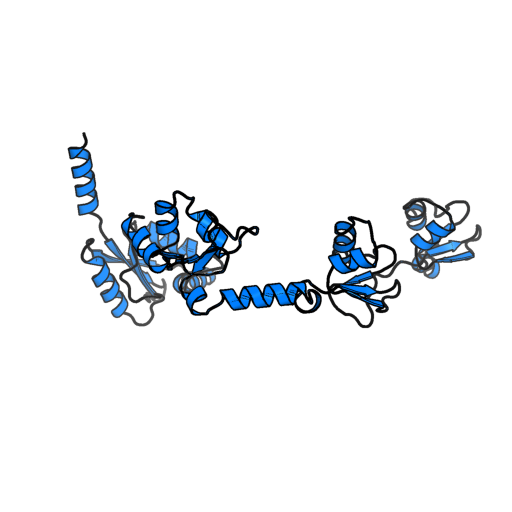 -2.450 19.022 1.00 95.44 80 GLU A N 1
ATOM 662 C CA . GLU A 1 80 ? -35.142 -1.830 20.338 1.00 95.44 80 GLU A CA 1
ATOM 663 C C . GLU A 1 80 ? -34.709 -0.361 20.289 1.00 95.44 80 GLU A C 1
ATOM 665 O O . GLU A 1 80 ? -33.782 -0.007 19.554 1.00 95.44 80 GLU A O 1
ATOM 670 N N . ILE A 1 81 ? -35.378 0.488 21.070 1.00 94.75 81 ILE A N 1
ATOM 671 C CA . ILE A 1 81 ? -34.940 1.859 21.347 1.00 94.75 81 ILE A CA 1
ATOM 672 C C . ILE A 1 81 ? -34.356 1.875 22.757 1.00 94.75 81 ILE A C 1
ATOM 674 O O . ILE A 1 81 ? -35.006 1.439 23.704 1.00 94.75 81 ILE A O 1
ATOM 678 N N . CYS A 1 82 ? -33.134 2.376 22.877 1.00 90.75 82 CYS A N 1
ATOM 679 C CA . CYS A 1 82 ? -32.370 2.448 24.113 1.00 90.75 82 CYS A CA 1
ATOM 680 C C . CYS A 1 82 ? -31.911 3.889 24.373 1.00 90.75 82 CYS A C 1
ATOM 682 O O . CYS A 1 82 ? -31.886 4.728 23.466 1.00 90.75 82 CYS A O 1
ATOM 684 N N . ASP A 1 83 ? -31.492 4.156 25.605 1.00 87.06 83 ASP A N 1
ATOM 685 C CA . ASP A 1 83 ? -30.801 5.391 25.978 1.00 87.06 83 ASP A CA 1
ATOM 686 C C . ASP A 1 83 ? -29.268 5.220 25.928 1.00 87.06 83 ASP A C 1
ATOM 688 O O . ASP A 1 83 ? -28.745 4.139 25.636 1.00 87.06 83 ASP A O 1
ATOM 692 N N . GLU A 1 84 ? -28.537 6.299 26.222 1.00 82.31 84 GLU A N 1
ATOM 693 C CA . GLU A 1 84 ? -27.067 6.317 26.245 1.00 82.31 84 GLU A CA 1
ATOM 694 C C . GLU A 1 84 ? -26.451 5.327 27.244 1.00 82.31 84 GLU A C 1
ATOM 696 O O . GLU A 1 84 ? -25.364 4.808 26.993 1.00 82.31 84 GLU A O 1
ATOM 701 N N . ASN A 1 85 ? -27.144 5.028 28.342 1.00 82.50 85 ASN A N 1
ATOM 702 C CA . ASN A 1 85 ? -26.613 4.184 29.410 1.00 82.50 85 ASN A CA 1
ATOM 703 C C . ASN A 1 85 ? -26.821 2.691 29.136 1.00 82.50 85 ASN A C 1
ATOM 705 O O . ASN A 1 85 ? -26.120 1.859 29.706 1.00 82.50 85 ASN A O 1
ATOM 709 N N . THR A 1 86 ? -27.780 2.345 28.278 1.00 87.06 86 THR A N 1
ATOM 710 C CA . THR A 1 86 ? -28.240 0.961 28.100 1.00 87.06 86 THR A CA 1
ATOM 711 C C . THR A 1 86 ? -27.871 0.361 26.747 1.00 87.06 86 THR A C 1
ATOM 713 O O . THR A 1 86 ? -27.673 -0.853 26.655 1.00 87.06 86 THR A O 1
ATOM 716 N N . TRP A 1 87 ? -27.724 1.170 25.690 1.00 89.69 87 TRP A N 1
ATOM 717 C CA . TRP A 1 87 ? -27.576 0.649 24.322 1.00 89.69 87 TRP A CA 1
ATOM 718 C C . TRP A 1 87 ? -26.399 -0.322 24.146 1.00 89.69 87 TRP A C 1
ATOM 720 O O . TRP A 1 87 ? -26.504 -1.255 23.350 1.00 89.69 87 TRP A O 1
ATOM 730 N N . GLU A 1 88 ? -25.286 -0.138 24.868 1.00 88.50 88 GLU A N 1
ATOM 731 C CA . GLU A 1 88 ? -24.110 -1.009 24.747 1.00 88.50 88 GLU A CA 1
ATOM 732 C C . GLU A 1 88 ? -24.398 -2.438 25.205 1.00 88.50 88 GLU A C 1
ATOM 734 O O . GLU A 1 88 ? -23.997 -3.403 24.550 1.00 88.50 88 GLU A O 1
ATOM 739 N N . GLU A 1 89 ? -25.070 -2.577 26.346 1.00 88.00 89 GLU A N 1
ATOM 740 C CA . GLU A 1 89 ? -25.439 -3.874 26.908 1.00 88.00 89 GLU A CA 1
ATOM 741 C C . GLU A 1 89 ? -26.525 -4.532 26.064 1.00 88.00 89 GLU A C 1
ATOM 743 O O . GLU A 1 89 ? -26.452 -5.731 25.791 1.00 88.00 89 GLU A O 1
ATOM 748 N N . ARG A 1 90 ? -27.482 -3.739 25.570 1.00 91.81 90 ARG A N 1
ATOM 749 C CA . ARG A 1 90 ? -28.554 -4.225 24.695 1.00 91.81 90 ARG A CA 1
ATOM 750 C C . ARG A 1 90 ? -28.030 -4.674 23.332 1.00 91.81 90 ARG A C 1
ATOM 752 O O . ARG A 1 90 ? -28.429 -5.734 22.861 1.00 91.81 90 ARG A O 1
ATOM 759 N N . GLU A 1 91 ? -27.078 -3.960 22.724 1.00 92.12 91 GLU A N 1
ATOM 760 C CA . GLU A 1 91 ? -26.420 -4.405 21.484 1.00 92.12 91 GLU A CA 1
ATOM 761 C C . GLU A 1 91 ? -25.714 -5.755 21.694 1.00 92.12 91 GLU A C 1
ATOM 763 O O . GLU A 1 91 ? -25.889 -6.672 20.891 1.00 92.12 91 GLU A O 1
ATOM 768 N N . LYS A 1 92 ? -24.953 -5.900 22.789 1.00 87.19 92 LYS A N 1
ATOM 769 C CA . LYS A 1 92 ? -24.270 -7.161 23.134 1.00 87.19 92 LYS A CA 1
ATOM 770 C C . LYS A 1 92 ? -25.264 -8.299 23.365 1.00 87.19 92 LYS A C 1
ATOM 772 O O . LYS A 1 92 ? -25.046 -9.398 22.860 1.00 87.19 92 LYS A O 1
ATOM 777 N N . PHE A 1 93 ? -26.349 -8.028 24.093 1.00 92.62 93 PHE A N 1
ATOM 778 C CA . PHE A 1 93 ? -27.431 -8.981 24.334 1.00 92.62 93 PHE A CA 1
ATOM 779 C C . PHE A 1 93 ? -28.039 -9.465 23.019 1.00 92.62 93 PHE A C 1
ATOM 781 O O . PHE A 1 93 ? -28.110 -10.665 22.786 1.00 92.62 93 PHE A O 1
ATOM 788 N N . TRP A 1 94 ? -28.419 -8.555 22.122 1.00 90.00 94 TRP A N 1
ATOM 789 C CA . TRP A 1 94 ? -29.020 -8.946 20.851 1.00 90.00 94 TRP A CA 1
ATOM 790 C C . TRP A 1 94 ? -28.046 -9.694 19.950 1.00 90.00 94 TRP A C 1
ATOM 792 O O . TRP A 1 94 ? -28.447 -10.670 19.331 1.00 90.00 94 TRP A O 1
ATOM 802 N N . ILE A 1 95 ? -26.766 -9.312 19.915 1.00 89.19 95 ILE A N 1
ATOM 803 C CA . ILE A 1 95 ? -25.741 -10.070 19.182 1.00 89.19 95 ILE A CA 1
ATOM 804 C C . ILE A 1 95 ? -25.626 -11.507 19.709 1.00 89.19 95 ILE A C 1
ATOM 806 O O . ILE A 1 95 ? -25.438 -12.415 18.905 1.00 89.19 95 ILE A O 1
ATOM 810 N N . SER A 1 96 ? -25.763 -11.737 21.021 1.00 86.25 96 SER A N 1
ATOM 811 C CA . SER A 1 96 ? -25.665 -13.085 21.595 1.00 86.25 96 SER A CA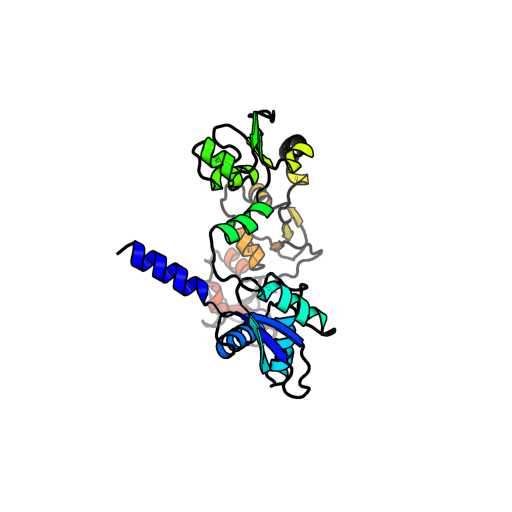 1
ATOM 812 C C . SER A 1 96 ? -26.885 -13.974 21.340 1.00 86.25 96 SER A C 1
ATOM 814 O O . SER A 1 96 ? -26.784 -15.179 21.544 1.00 86.25 96 SER A O 1
ATOM 816 N N . GLN A 1 97 ? -28.015 -13.421 20.881 1.00 90.88 97 GLN A N 1
ATOM 817 C CA . GLN A 1 97 ? -29.220 -14.205 20.571 1.00 90.88 97 GLN A CA 1
ATOM 818 C C . GLN A 1 97 ? -29.178 -14.885 19.190 1.00 90.88 97 GLN A C 1
ATOM 820 O O . GLN A 1 97 ? -30.099 -15.630 18.862 1.00 90.88 97 GLN A O 1
ATOM 825 N N . TYR A 1 98 ? -28.158 -14.624 18.361 1.00 86.75 98 TYR A N 1
ATOM 826 C CA . TYR A 1 98 ? -28.087 -15.144 16.992 1.00 86.75 98 TYR A CA 1
ATOM 827 C C . TYR A 1 98 ? -26.692 -15.665 16.640 1.00 86.75 98 TYR A C 1
ATOM 829 O O . TYR A 1 98 ? -25.690 -14.972 16.806 1.00 86.75 98 TYR A O 1
ATOM 837 N N . ASP A 1 99 ? -26.642 -16.846 16.026 1.00 79.62 99 ASP A N 1
ATOM 838 C CA . ASP A 1 99 ? -25.376 -17.528 15.732 1.00 79.62 99 ASP A CA 1
ATOM 839 C C . ASP A 1 99 ? -24.760 -17.149 14.369 1.00 79.62 99 ASP A C 1
ATOM 841 O O . ASP A 1 99 ? -23.541 -17.201 14.193 1.00 79.62 99 ASP A O 1
ATOM 845 N N . ASN A 1 100 ? -25.566 -16.725 13.383 1.00 85.50 100 ASN A N 1
ATOM 846 C CA . ASN A 1 100 ? -25.109 -16.494 11.997 1.00 85.50 100 ASN A CA 1
ATOM 847 C C . ASN A 1 100 ? -24.920 -15.012 11.615 1.00 85.50 100 ASN A C 1
ATOM 849 O O . ASN A 1 100 ? -25.269 -14.561 10.515 1.00 85.50 100 ASN A O 1
ATOM 853 N N . LEU A 1 101 ? -24.331 -14.227 12.516 1.00 90.25 101 LEU A N 1
ATOM 854 C CA . LEU A 1 101 ? -24.105 -12.801 12.286 1.00 90.25 101 LEU A CA 1
ATOM 855 C C . LEU A 1 101 ? -22.813 -12.512 11.504 1.00 90.25 101 LEU A C 1
ATOM 857 O O . LEU A 1 101 ? -21.801 -13.212 11.575 1.00 90.25 101 LEU A O 1
ATOM 861 N N . THR A 1 102 ? -22.829 -11.407 10.762 1.00 88.31 102 THR A N 1
ATOM 862 C CA . THR A 1 102 ? -21.679 -10.835 10.044 1.00 88.31 102 THR A CA 1
ATOM 863 C C . THR A 1 102 ? -20.908 -9.806 10.875 1.00 88.31 102 THR A C 1
ATOM 865 O O . THR A 1 102 ? -19.907 -9.261 10.397 1.00 88.31 102 THR A O 1
ATOM 868 N N . ASN A 1 103 ? -21.345 -9.555 12.115 1.00 86.38 103 ASN A N 1
ATOM 869 C CA . ASN A 1 103 ? -20.630 -8.771 13.118 1.00 86.38 103 ASN A CA 1
ATOM 870 C C . ASN A 1 103 ? -19.193 -9.298 13.298 1.00 86.38 103 ASN A C 1
ATOM 872 O O . ASN A 1 103 ? -18.950 -10.502 13.283 1.00 86.38 103 ASN A O 1
ATOM 876 N N . ILE A 1 104 ? -18.223 -8.387 13.440 1.00 76.00 104 ILE A N 1
ATOM 877 C CA . ILE A 1 104 ? -16.808 -8.738 13.694 1.00 76.00 104 ILE A CA 1
ATOM 878 C C . ILE A 1 104 ? -16.531 -8.831 15.200 1.00 76.00 104 ILE A C 1
ATOM 880 O O . ILE A 1 104 ? -15.683 -9.601 15.638 1.00 76.00 104 ILE A O 1
ATOM 884 N N . HIS A 1 105 ? -17.235 -8.025 15.990 1.00 71.69 105 HIS A N 1
ATOM 885 C CA . HIS A 1 105 ? -17.073 -7.930 17.435 1.00 71.69 105 HIS A CA 1
ATOM 886 C C . HIS A 1 105 ? -18.397 -8.242 18.130 1.00 71.69 105 HIS A C 1
ATOM 888 O O . HIS A 1 105 ? -19.459 -8.088 17.529 1.00 71.69 105 HIS A O 1
ATOM 894 N N . CYS A 1 106 ? -18.316 -8.593 19.412 1.00 70.69 106 CYS A N 1
ATOM 895 C CA . CYS A 1 106 ? -19.455 -8.882 20.284 1.00 70.69 106 CYS A CA 1
ATOM 896 C C . CYS A 1 106 ? -20.350 -7.667 20.624 1.00 70.69 106 CYS A C 1
ATOM 898 O O . CYS A 1 106 ? -21.292 -7.833 21.384 1.00 70.69 106 CYS A O 1
ATOM 900 N N . GLY A 1 107 ? -20.087 -6.472 20.074 1.00 70.50 107 GLY A N 1
ATOM 901 C CA . GLY A 1 107 ? -20.853 -5.237 20.330 1.00 70.50 107 GLY A CA 1
ATOM 902 C C . GLY A 1 107 ? -20.162 -4.252 21.284 1.00 70.50 107 GLY A C 1
ATOM 903 O O . GLY A 1 107 ? -19.015 -4.463 21.687 1.00 70.50 107 GLY A O 1
ATOM 904 N N . GLY A 1 108 ? -20.837 -3.145 21.613 1.00 60.28 108 GLY A N 1
ATOM 905 C CA . GLY A 1 108 ? -20.389 -2.130 22.585 1.00 60.28 108 GLY A CA 1
ATOM 906 C C . GLY A 1 108 ? -19.343 -1.143 22.065 1.00 60.28 108 GLY A C 1
ATOM 907 O O . GLY A 1 108 ? -18.577 -0.574 22.832 1.00 60.28 108 GLY A O 1
ATOM 908 N N . LYS A 1 109 ? -19.228 -0.995 20.742 1.00 66.25 109 LYS A N 1
ATOM 909 C CA . LYS A 1 109 ? -18.278 -0.059 20.096 1.00 66.25 109 LYS A CA 1
ATOM 910 C C . LYS A 1 109 ? -18.919 0.734 18.950 1.00 66.25 109 LYS A C 1
ATOM 912 O O . LYS A 1 109 ? -18.219 1.429 18.216 1.00 66.25 109 LYS A O 1
ATOM 917 N N . GLY A 1 110 ? -20.226 0.549 18.740 1.00 58.22 110 GLY A N 1
ATOM 918 C CA . GLY A 1 110 ? -20.905 0.805 17.469 1.00 58.22 110 GLY A CA 1
ATOM 919 C C . GLY A 1 110 ? -21.232 2.266 17.165 1.00 58.22 110 GLY A C 1
ATOM 920 O O . GLY A 1 110 ? -21.281 2.628 15.986 1.00 58.22 110 GLY A O 1
ATOM 921 N N . VAL A 1 111 ? -21.414 3.118 18.180 1.00 57.50 111 VAL A N 1
ATOM 922 C CA . VAL A 1 111 ? -21.795 4.521 17.963 1.00 57.50 111 VAL A CA 1
ATOM 923 C C . VAL A 1 111 ? -20.657 5.470 18.320 1.00 57.50 111 VAL A C 1
ATOM 925 O O . VAL A 1 111 ? -20.393 5.762 19.479 1.00 57.50 111 VAL A O 1
ATOM 928 N N . VAL A 1 112 ? -19.994 6.008 17.296 1.00 57.00 112 VAL A N 1
ATOM 929 C CA . VAL A 1 112 ? -19.166 7.211 17.444 1.00 57.00 112 VAL A CA 1
ATOM 930 C C . VAL A 1 112 ? -20.079 8.410 17.196 1.00 57.00 112 VAL A C 1
ATOM 932 O O . VAL A 1 112 ? -20.278 8.814 16.051 1.00 57.00 112 VAL A O 1
ATOM 935 N N . ILE A 1 113 ? -20.709 8.904 18.260 1.00 52.78 113 ILE A N 1
ATOM 936 C CA . ILE A 1 113 ? -21.684 10.015 18.222 1.00 52.78 113 ILE A CA 1
ATOM 937 C C . ILE A 1 113 ? -20.969 11.341 18.063 1.00 52.78 113 ILE A C 1
ATOM 939 O O . ILE A 1 113 ? -21.373 12.193 17.278 1.00 52.78 113 ILE A O 1
ATOM 943 N N . ASP A 1 114 ? -19.851 11.459 18.762 1.00 45.62 114 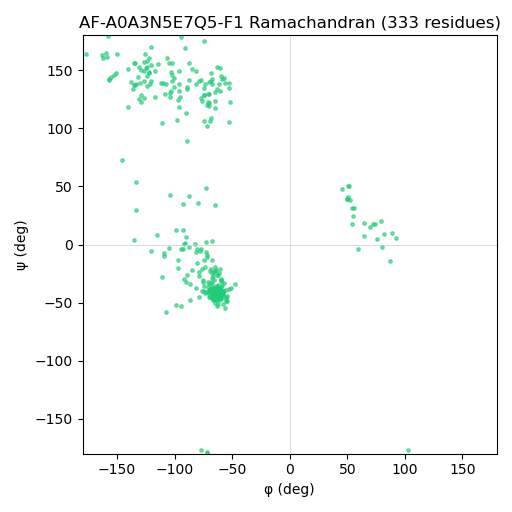ASP A N 1
ATOM 944 C CA . ASP A 1 114 ? -19.005 12.622 18.736 1.00 45.62 114 ASP A CA 1
ATOM 945 C C . ASP A 1 114 ? -17.568 12.160 18.489 1.00 45.62 114 ASP A C 1
ATOM 947 O O . ASP A 1 114 ? -17.079 11.191 19.084 1.00 45.62 114 ASP A O 1
ATOM 951 N N . ARG A 1 115 ? -16.842 12.902 17.652 1.00 46.75 115 ARG A N 1
ATOM 952 C CA . ARG A 1 115 ? -15.379 12.936 17.740 1.00 46.75 115 ARG A CA 1
ATOM 953 C C . ARG A 1 115 ? -15.004 13.748 18.984 1.00 46.75 115 ARG A C 1
ATOM 955 O O . ARG A 1 115 ? -14.169 14.650 18.909 1.00 46.75 115 ARG A O 1
ATOM 962 N N . SER A 1 116 ? -15.624 13.432 20.120 1.00 51.00 116 SER A N 1
ATOM 963 C CA . SER A 1 116 ? -15.334 14.064 21.388 1.00 51.00 116 SER A CA 1
ATOM 964 C C . SER A 1 116 ? -13.850 13.863 21.650 1.00 51.00 116 SER A C 1
ATOM 966 O O . SER A 1 116 ? -13.271 12.821 21.302 1.00 51.00 116 SER A O 1
ATOM 968 N N . LYS A 1 117 ? -13.205 14.870 22.250 1.00 51.12 117 LYS A N 1
ATOM 969 C CA . LYS A 1 117 ? -11.778 14.797 22.596 1.00 51.12 117 LYS A CA 1
ATOM 970 C C . LYS A 1 117 ? -11.445 13.476 23.299 1.00 51.12 117 LYS A C 1
ATOM 972 O O . LYS A 1 117 ? -10.398 12.911 23.021 1.00 51.12 117 LYS A O 1
ATOM 977 N N . SER A 1 118 ? -12.366 12.929 24.096 1.00 53.50 118 SER A N 1
ATOM 978 C CA . SER A 1 118 ? -12.221 11.643 24.783 1.00 53.50 118 SER A CA 1
ATOM 979 C C . SER A 1 118 ? -12.181 10.422 23.850 1.00 53.50 118 SER A C 1
ATOM 981 O O . SER A 1 118 ? -11.392 9.515 24.093 1.00 53.50 118 SER A O 1
ATOM 983 N N . SER A 1 119 ? -12.952 10.375 22.758 1.00 50.06 119 SER A N 1
ATOM 984 C CA . SER A 1 119 ? -12.886 9.285 21.763 1.00 50.06 119 SER A CA 1
ATOM 985 C C . SER A 1 119 ? -11.573 9.309 20.968 1.00 50.06 119 SER A C 1
ATOM 987 O O . SER A 1 119 ? -10.928 8.271 20.767 1.00 50.06 119 SER A O 1
ATOM 989 N N . ILE A 1 120 ? -11.125 10.514 20.594 1.00 57.09 120 ILE A N 1
ATOM 990 C CA . ILE A 1 120 ? -9.817 10.739 19.964 1.00 57.09 120 ILE A CA 1
ATOM 991 C C . ILE A 1 120 ? -8.701 10.350 20.936 1.00 57.09 120 ILE A C 1
ATOM 993 O O . ILE A 1 120 ? -7.782 9.639 20.546 1.00 57.09 120 ILE A O 1
ATOM 997 N N . GLN A 1 121 ? -8.803 10.756 22.202 1.00 56.66 121 GLN A N 1
ATOM 998 C CA . GLN A 1 121 ? -7.810 10.475 23.234 1.00 56.66 121 GLN A CA 1
ATOM 999 C C . GLN A 1 121 ? -7.741 8.979 23.552 1.00 56.66 121 GLN A C 1
ATOM 1001 O O . GLN A 1 121 ? -6.650 8.428 23.544 1.00 56.66 121 GLN A O 1
ATOM 1006 N N . ARG A 1 122 ? -8.873 8.277 23.704 1.00 54.88 122 ARG A N 1
ATOM 1007 C CA . ARG A 1 122 ? -8.899 6.809 23.874 1.00 54.88 122 ARG A CA 1
ATOM 1008 C C . ARG A 1 122 ? -8.258 6.075 22.695 1.00 54.88 122 ARG A C 1
ATOM 1010 O O . ARG A 1 122 ? -7.489 5.141 22.904 1.00 54.88 122 ARG A O 1
ATOM 1017 N N . SER A 1 123 ? -8.525 6.525 21.469 1.00 54.06 123 SER A N 1
ATOM 1018 C CA . SER A 1 123 ? -7.904 5.956 20.264 1.00 54.06 123 SER A CA 1
ATOM 1019 C C . SER A 1 123 ? -6.412 6.301 20.162 1.00 54.06 123 SER A C 1
ATOM 1021 O O . SER A 1 123 ? -5.623 5.484 19.699 1.00 54.06 123 SER A O 1
ATOM 1023 N N . ALA A 1 124 ? -6.001 7.487 20.618 1.00 57.56 124 ALA A N 1
ATOM 1024 C CA . ALA A 1 124 ? -4.612 7.937 20.612 1.00 57.56 124 ALA A CA 1
ATOM 1025 C C . ALA A 1 124 ? -3.763 7.275 21.711 1.00 57.56 124 ALA A C 1
ATOM 1027 O O . ALA A 1 124 ? -2.594 6.986 21.465 1.00 57.56 124 ALA A O 1
ATOM 1028 N N . VAL A 1 125 ? -4.349 6.956 22.874 1.00 55.91 125 VAL A N 1
ATOM 1029 C CA . VAL A 1 125 ? -3.663 6.303 24.005 1.00 55.91 125 VAL A CA 1
ATOM 1030 C C . VAL A 1 125 ? -3.073 4.950 23.621 1.00 55.91 125 VAL A C 1
ATOM 1032 O O . VAL A 1 125 ? -1.923 4.680 23.952 1.00 55.91 125 VAL A O 1
ATOM 1035 N N . GLY A 1 126 ? -3.783 4.147 22.822 1.00 54.12 126 GLY A N 1
ATOM 1036 C CA . GLY A 1 126 ? -3.242 2.890 22.286 1.00 54.12 126 GLY A CA 1
ATOM 1037 C C . GLY A 1 126 ? -2.104 3.063 21.265 1.00 54.12 126 GLY A C 1
ATOM 1038 O O . GLY A 1 126 ? -1.418 2.097 20.936 1.00 54.12 126 GLY A O 1
ATOM 1039 N N . HIS A 1 127 ? -1.890 4.279 20.755 1.00 58.97 127 HIS A N 1
ATOM 1040 C CA . HIS A 1 127 ? -0.858 4.608 19.769 1.00 58.97 127 HIS A CA 1
ATOM 1041 C C . HIS A 1 127 ? 0.297 5.452 20.333 1.00 58.97 127 HIS A C 1
ATOM 1043 O O . HIS A 1 127 ? 1.291 5.648 19.623 1.00 58.97 127 HIS A O 1
ATOM 1049 N N . TYR A 1 128 ? 0.220 5.929 21.581 1.00 68.50 128 TYR A N 1
ATOM 1050 C CA . TYR A 1 128 ? 1.340 6.604 22.234 1.00 68.50 128 TYR A CA 1
ATOM 1051 C C . TYR A 1 128 ? 2.418 5.582 22.582 1.00 68.50 128 TYR A C 1
ATOM 1053 O O . TYR A 1 128 ? 2.317 4.821 23.540 1.00 68.50 128 TYR A O 1
ATOM 1061 N N . LYS A 1 129 ? 3.470 5.555 21.767 1.00 80.62 129 LYS A N 1
ATOM 1062 C CA . LYS A 1 129 ? 4.680 4.795 22.066 1.00 80.62 129 LYS A CA 1
ATOM 1063 C C . LYS A 1 129 ? 5.640 5.665 22.860 1.00 80.62 129 LYS A C 1
ATOM 1065 O O . LYS A 1 129 ? 5.908 6.798 22.447 1.00 80.62 129 LYS A O 1
ATOM 1070 N N . LYS A 1 130 ? 6.204 5.098 23.929 1.00 90.44 130 LYS A N 1
ATOM 1071 C CA . LYS A 1 130 ? 7.305 5.717 24.668 1.00 90.44 130 LYS A CA 1
ATOM 1072 C C . LYS A 1 130 ? 8.495 5.945 23.744 1.00 90.44 130 LYS A C 1
ATOM 1074 O O . LYS A 1 130 ? 8.793 5.124 22.869 1.00 90.44 130 LYS A O 1
ATOM 1079 N N . VAL A 1 131 ? 9.174 7.067 23.939 1.00 91.50 131 VAL A N 1
ATOM 1080 C CA . VAL A 1 131 ? 10.356 7.439 23.158 1.00 91.50 131 VAL A CA 1
ATOM 1081 C C . VAL A 1 131 ? 11.497 7.811 24.083 1.00 91.50 131 VAL A C 1
ATOM 1083 O O . VAL A 1 131 ? 11.288 8.312 25.184 1.00 91.50 131 VAL A O 1
ATOM 1086 N N . VAL A 1 132 ? 12.714 7.577 23.620 1.00 91.12 132 VAL A N 1
ATOM 1087 C CA . VAL A 1 132 ? 13.928 7.979 24.322 1.00 91.12 132 VAL A CA 1
ATOM 1088 C C . VAL A 1 132 ? 14.617 9.100 23.561 1.00 91.12 132 VAL A C 1
ATO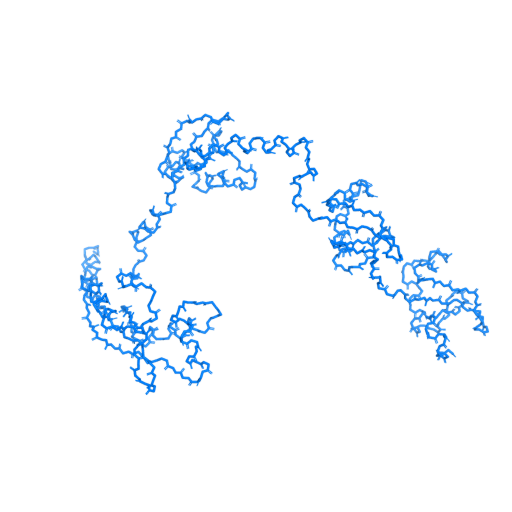M 1090 O O . VAL A 1 132 ? 14.700 9.087 22.328 1.00 91.12 132 VAL A O 1
ATOM 1093 N N . GLN A 1 133 ? 15.117 10.068 24.317 1.00 93.06 133 GLN A N 1
ATOM 1094 C CA . GLN A 1 133 ? 16.021 11.104 23.851 1.00 93.06 133 GLN A CA 1
ATOM 1095 C C . GLN A 1 133 ? 17.444 10.661 24.157 1.00 93.06 133 GLN A C 1
ATOM 1097 O O . GLN A 1 133 ? 17.756 10.328 25.301 1.00 93.06 133 GLN A O 1
ATOM 1102 N N . LEU A 1 134 ? 18.302 10.674 23.144 1.00 89.12 134 LEU A N 1
ATOM 1103 C CA . LEU A 1 134 ? 19.690 10.248 23.252 1.00 89.12 134 LEU A CA 1
ATOM 1104 C C . LEU A 1 134 ? 20.647 11.381 22.891 1.00 89.12 134 LEU A C 1
ATOM 1106 O O . LEU A 1 134 ? 20.319 12.271 22.096 1.00 89.12 134 LEU A O 1
ATOM 1110 N N . ASP A 1 135 ? 21.857 11.316 23.434 1.00 86.75 135 ASP A N 1
ATOM 1111 C CA . ASP A 1 135 ? 22.954 12.170 22.997 1.00 86.75 135 ASP A CA 1
ATOM 1112 C C . ASP A 1 135 ? 23.467 11.757 21.600 1.00 86.75 135 ASP A C 1
ATOM 1114 O O . ASP A 1 135 ? 22.974 10.827 20.950 1.00 86.75 135 ASP A O 1
ATOM 1118 N N . LYS A 1 136 ? 24.482 12.470 21.102 1.00 82.00 136 LYS A N 1
ATOM 1119 C CA . LYS A 1 136 ? 25.112 12.166 19.806 1.00 82.00 136 LYS A CA 1
ATOM 1120 C C . LYS A 1 136 ? 25.767 10.776 19.750 1.00 82.00 136 LYS A C 1
ATOM 1122 O O . LYS A 1 136 ? 25.899 10.238 18.651 1.00 82.00 136 LYS A O 1
ATOM 1127 N N . ASN A 1 137 ? 26.145 10.229 20.905 1.00 79.88 137 ASN A N 1
ATOM 1128 C CA . ASN A 1 137 ? 26.838 8.956 21.085 1.00 79.88 137 ASN A CA 1
ATOM 1129 C C . ASN A 1 137 ? 25.866 7.792 21.368 1.00 79.88 137 ASN A C 1
ATOM 1131 O O . ASN A 1 137 ? 26.302 6.649 21.455 1.00 79.88 137 ASN A O 1
ATOM 1135 N N . GLY A 1 138 ? 24.563 8.067 21.495 1.00 78.12 138 GLY A N 1
ATOM 1136 C CA . GLY A 1 138 ? 23.535 7.065 21.780 1.00 78.12 138 GLY A CA 1
ATOM 1137 C C . GLY A 1 138 ? 23.282 6.805 23.265 1.00 78.12 138 GLY A C 1
ATOM 1138 O O . GLY A 1 138 ? 22.546 5.874 23.584 1.00 78.12 138 GLY A O 1
ATOM 1139 N N . ASN A 1 139 ? 23.842 7.610 24.170 1.00 82.94 139 ASN A N 1
ATOM 1140 C CA . ASN A 1 139 ? 23.556 7.492 25.599 1.00 82.94 139 ASN A CA 1
ATOM 1141 C C . ASN A 1 139 ? 22.186 8.091 25.919 1.00 82.94 139 ASN A C 1
ATOM 1143 O O . ASN A 1 139 ? 21.812 9.129 25.366 1.00 82.94 139 ASN A O 1
ATOM 1147 N N . LEU A 1 140 ? 21.452 7.447 26.829 1.00 85.94 140 LEU A N 1
ATOM 1148 C CA . LEU A 1 140 ? 20.137 7.906 27.266 1.00 85.94 140 LEU A CA 1
ATOM 1149 C C . LEU A 1 140 ? 20.247 9.251 27.992 1.00 85.94 140 LEU A C 1
ATOM 1151 O O . LEU A 1 140 ? 20.948 9.361 28.992 1.00 85.94 140 LEU A O 1
ATOM 1155 N N . ILE A 1 141 ? 19.520 10.253 27.495 1.00 90.88 141 ILE A N 1
ATOM 1156 C CA . ILE A 1 141 ? 19.333 11.547 28.162 1.00 90.88 141 ILE A CA 1
ATOM 1157 C C . ILE A 1 141 ? 18.043 11.517 28.982 1.00 90.88 141 ILE A C 1
ATOM 1159 O O . ILE A 1 141 ? 18.057 11.841 30.165 1.00 90.88 141 ILE A O 1
ATOM 1163 N N . LYS A 1 142 ? 16.918 11.149 28.354 1.00 91.69 142 LYS A N 1
ATOM 1164 C CA . LYS A 1 142 ? 15.594 11.167 28.995 1.00 91.69 142 LYS A CA 1
ATOM 1165 C C . LYS A 1 142 ? 14.634 10.174 28.340 1.00 91.69 142 LYS A C 1
ATOM 1167 O O . LYS A 1 142 ? 14.665 9.978 27.123 1.00 91.69 142 LYS A O 1
ATOM 1172 N N . LEU A 1 143 ? 13.777 9.566 29.158 1.00 91.25 143 LEU A N 1
ATOM 1173 C CA . LEU A 1 143 ? 12.638 8.754 28.733 1.00 91.25 143 LEU A CA 1
ATOM 1174 C C . LEU A 1 143 ? 11.370 9.612 28.729 1.00 91.25 143 LEU A C 1
ATOM 1176 O O . LEU A 1 143 ? 11.133 10.373 29.664 1.00 91.25 143 LEU A O 1
ATOM 1180 N N . TRP A 1 144 ? 10.551 9.452 27.696 1.00 92.00 144 TRP A N 1
ATOM 1181 C CA . TRP A 1 144 ? 9.318 10.201 27.496 1.00 92.00 144 TRP A CA 1
ATOM 1182 C C . TRP A 1 144 ? 8.144 9.255 27.276 1.00 92.00 144 TRP A C 1
ATOM 1184 O O . TRP A 1 144 ? 8.261 8.274 26.534 1.00 92.00 144 TRP A O 1
ATOM 1194 N N . ASP A 1 145 ? 6.988 9.592 27.846 1.00 85.00 145 ASP A N 1
ATOM 1195 C CA . ASP A 1 145 ? 5.771 8.793 27.674 1.00 85.00 145 ASP A CA 1
ATOM 1196 C C . ASP A 1 145 ? 5.257 8.807 26.229 1.00 85.00 145 ASP A C 1
ATOM 1198 O O . ASP A 1 145 ? 4.657 7.837 25.767 1.00 85.00 145 ASP A O 1
ATOM 1202 N N . SER A 1 146 ? 5.541 9.875 25.475 1.00 89.00 146 SER A N 1
ATOM 1203 C CA . SER A 1 146 ? 5.313 9.920 24.031 1.00 89.00 146 SER A CA 1
ATOM 1204 C C . SER A 1 146 ? 6.150 10.995 23.335 1.00 89.00 146 SER A C 1
ATOM 1206 O O . SER A 1 146 ? 6.650 11.929 23.963 1.00 89.00 146 SER A O 1
ATOM 1208 N N . ALA A 1 147 ? 6.241 10.904 22.004 1.00 90.00 147 ALA A N 1
ATOM 1209 C CA . ALA A 1 147 ? 6.839 11.953 21.175 1.00 90.00 147 ALA A CA 1
ATOM 1210 C C . ALA A 1 147 ? 6.120 13.306 21.311 1.00 90.00 147 ALA A C 1
ATOM 1212 O O . ALA A 1 147 ? 6.758 14.342 21.181 1.00 90.00 147 ALA A O 1
ATOM 1213 N N . SER A 1 148 ? 4.810 13.306 21.577 1.00 88.69 148 SER A N 1
ATOM 1214 C CA . SER A 1 148 ? 4.033 14.541 21.717 1.00 88.69 148 SER A CA 1
ATOM 1215 C C . SER A 1 148 ? 4.336 15.259 23.029 1.00 88.69 148 SER A C 1
ATOM 1217 O O . SER A 1 148 ? 4.560 16.462 23.000 1.00 88.69 148 SER A O 1
ATOM 1219 N N . VAL A 1 149 ? 4.450 14.515 24.136 1.00 89.56 149 VAL A N 1
ATOM 1220 C CA . VAL A 1 149 ? 4.875 15.063 25.440 1.00 89.56 149 VAL A CA 1
ATOM 1221 C C . VAL A 1 149 ? 6.289 15.639 25.341 1.00 89.56 149 VAL A C 1
ATOM 1223 O O . VAL A 1 149 ? 6.547 16.754 25.781 1.00 89.56 149 VAL A O 1
ATOM 1226 N N . ALA A 1 150 ? 7.196 14.912 24.680 1.00 92.12 150 ALA A N 1
ATOM 1227 C CA . ALA A 1 150 ? 8.549 15.394 24.430 1.00 92.12 150 ALA A CA 1
ATOM 1228 C C . ALA A 1 150 ? 8.587 16.663 23.572 1.00 92.12 150 ALA A C 1
ATOM 1230 O O . ALA A 1 150 ? 9.407 17.548 23.801 1.00 92.12 150 ALA A O 1
ATOM 1231 N N . ALA A 1 151 ? 7.715 16.749 22.568 1.00 93.00 151 ALA A N 1
ATOM 1232 C CA . ALA A 1 151 ? 7.662 17.893 21.674 1.00 93.00 151 ALA A CA 1
ATOM 1233 C C . ALA A 1 151 ? 7.149 19.156 22.374 1.00 93.00 151 ALA A C 1
ATOM 1235 O O . ALA A 1 151 ? 7.689 20.233 22.135 1.00 93.00 151 ALA A O 1
ATOM 1236 N N . GLU A 1 152 ? 6.146 19.006 23.239 1.00 91.94 152 GLU A N 1
ATOM 1237 C CA . GLU A 1 152 ? 5.588 20.091 24.044 1.00 91.94 152 GLU A CA 1
ATOM 1238 C C . GLU A 1 152 ? 6.629 20.653 25.018 1.00 91.94 152 GLU A C 1
ATOM 1240 O O . GLU A 1 152 ? 6.922 21.843 24.965 1.00 91.94 152 GLU A O 1
ATOM 1245 N N . GLU A 1 153 ? 7.272 19.797 25.820 1.00 93.81 153 GLU A N 1
ATOM 1246 C CA . GLU A 1 153 ? 8.264 20.240 26.814 1.00 93.81 153 GLU A CA 1
ATOM 1247 C C . GLU A 1 153 ? 9.522 20.854 26.171 1.00 93.81 153 GLU A C 1
ATOM 1249 O O . GLU A 1 153 ? 10.153 21.740 26.740 1.00 93.81 153 GLU A O 1
ATOM 1254 N N . LEU A 1 154 ? 9.903 20.401 24.971 1.00 92.06 154 LEU A N 1
ATOM 1255 C CA . LEU A 1 154 ? 11.070 20.920 24.245 1.00 92.06 154 LEU A CA 1
ATOM 1256 C C . LEU A 1 154 ? 10.751 22.086 23.301 1.00 92.06 154 LEU A C 1
ATOM 1258 O O . LEU A 1 154 ? 11.657 22.553 22.594 1.00 92.06 154 LEU A O 1
ATOM 1262 N N . GLU A 1 155 ? 9.489 22.522 23.260 1.00 93.12 155 GLU A N 1
ATOM 1263 C CA . GLU A 1 155 ? 8.986 23.574 22.374 1.00 93.12 155 GLU A CA 1
ATOM 1264 C C . GLU A 1 155 ? 9.365 23.321 20.902 1.00 93.12 155 GLU A C 1
ATOM 1266 O O . GLU A 1 155 ? 9.950 24.158 20.206 1.00 93.12 155 GLU A O 1
ATOM 1271 N N . VAL A 1 156 ? 9.088 22.109 20.417 1.00 91.81 156 VAL A N 1
ATOM 1272 C CA . VAL A 1 156 ? 9.302 21.707 19.020 1.00 91.81 156 VAL A CA 1
ATOM 1273 C C . VAL A 1 156 ? 8.014 21.189 18.395 1.00 91.81 156 VAL A C 1
ATOM 1275 O O . VAL A 1 156 ? 7.098 20.734 19.071 1.00 91.81 156 VAL A O 1
ATOM 1278 N N . GLY A 1 157 ? 7.933 21.213 17.064 1.00 87.44 157 GLY A N 1
ATOM 1279 C CA . GLY A 1 157 ? 6.795 20.617 16.368 1.00 87.44 157 GLY A CA 1
ATOM 1280 C C . GLY A 1 157 ? 6.691 19.114 16.656 1.00 87.44 157 GLY A C 1
ATOM 1281 O O . GLY A 1 157 ? 7.671 18.387 16.506 1.00 87.44 157 GLY A O 1
ATOM 1282 N N . ASN A 1 158 ? 5.493 18.627 16.995 1.00 80.75 158 ASN A N 1
ATOM 1283 C CA . ASN A 1 158 ? 5.217 17.205 17.273 1.00 80.75 158 ASN A CA 1
ATOM 1284 C C . ASN A 1 158 ? 5.719 16.266 16.152 1.00 80.75 158 ASN A C 1
ATOM 1286 O O . ASN A 1 158 ? 6.282 15.198 16.396 1.00 80.75 158 ASN A O 1
ATOM 1290 N N . THR A 1 159 ? 5.600 16.696 14.892 1.00 87.44 159 THR A N 1
ATOM 1291 C CA . THR A 1 159 ? 6.090 15.937 13.732 1.00 87.44 159 THR A CA 1
ATOM 1292 C C . THR A 1 159 ? 7.615 15.863 13.648 1.00 87.44 159 THR A C 1
ATOM 1294 O O . THR A 1 159 ? 8.127 14.924 13.044 1.00 87.44 159 THR A O 1
ATOM 1297 N N . ALA A 1 160 ? 8.357 16.793 14.256 1.00 90.19 160 ALA A N 1
ATOM 1298 C CA . ALA A 1 160 ? 9.814 16.838 14.173 1.00 90.19 160 ALA A CA 1
ATOM 1299 C C . ALA A 1 160 ? 10.454 15.614 14.840 1.00 90.19 160 ALA A C 1
ATOM 1301 O O . ALA A 1 160 ? 11.301 14.959 14.234 1.00 90.19 160 ALA A O 1
ATOM 1302 N N . ILE A 1 161 ? 10.003 15.259 16.048 1.00 91.06 161 ILE A N 1
ATOM 1303 C CA . ILE A 1 161 ? 10.506 14.087 16.780 1.00 91.06 161 ILE A CA 1
ATOM 1304 C C . ILE A 1 161 ? 10.150 12.798 16.031 1.00 91.06 161 ILE A C 1
ATOM 1306 O O . ILE A 1 161 ? 11.006 11.939 15.834 1.00 91.06 161 ILE A O 1
ATOM 1310 N N . LEU A 1 162 ? 8.917 12.675 15.527 1.00 89.38 162 LEU A N 1
ATOM 1311 C CA . LEU A 1 162 ? 8.501 11.501 14.751 1.00 89.38 162 LEU A CA 1
ATOM 1312 C C . LEU A 1 162 ? 9.283 11.348 13.441 1.00 89.38 162 LEU A C 1
ATOM 1314 O O . LEU A 1 162 ? 9.645 10.231 13.069 1.00 89.38 162 LEU A O 1
ATOM 1318 N N . ASN A 1 163 ? 9.563 12.453 12.750 1.00 89.38 163 ASN A N 1
ATOM 1319 C CA . ASN A 1 163 ? 10.393 12.449 11.549 1.00 89.38 163 ASN A CA 1
ATOM 1320 C C . ASN A 1 163 ? 11.836 12.060 11.875 1.00 89.38 163 ASN A C 1
ATOM 1322 O O . ASN A 1 163 ? 12.424 11.296 11.113 1.00 89.38 163 ASN A O 1
ATOM 1326 N N . ALA A 1 164 ? 12.361 12.508 13.021 1.00 88.69 164 ALA A N 1
ATOM 1327 C CA . ALA A 1 164 ? 13.684 12.124 13.502 1.00 88.69 164 ALA A CA 1
ATOM 1328 C C . ALA A 1 164 ? 13.797 10.624 13.787 1.00 88.69 164 ALA A C 1
ATOM 1330 O O . ALA A 1 164 ? 14.736 9.979 13.325 1.00 88.69 164 ALA A O 1
ATOM 1331 N N . ILE A 1 165 ? 12.797 10.049 14.461 1.00 87.81 165 ILE A N 1
ATOM 1332 C CA . ILE A 1 165 ? 12.722 8.604 14.730 1.00 87.81 165 ILE A CA 1
ATOM 1333 C C . ILE A 1 165 ? 12.665 7.803 13.421 1.00 87.81 165 ILE A C 1
ATOM 1335 O O . ILE A 1 165 ? 13.324 6.776 13.283 1.00 87.81 165 ILE A O 1
ATOM 1339 N N . LYS A 1 166 ? 11.884 8.272 12.440 1.00 84.06 166 LYS A N 1
ATOM 1340 C CA . LYS A 1 166 ? 11.715 7.604 11.138 1.00 84.06 166 LYS A CA 1
ATOM 1341 C C . LYS A 1 166 ? 12.853 7.878 10.154 1.00 84.06 166 LYS A C 1
ATOM 1343 O O . LYS A 1 166 ? 12.826 7.329 9.053 1.00 84.06 166 LYS A O 1
ATOM 1348 N N . ASN A 1 167 ? 13.814 8.731 10.517 1.00 80.12 167 ASN A N 1
ATOM 1349 C CA . ASN A 1 167 ? 14.846 9.246 9.620 1.00 80.12 167 ASN A CA 1
ATOM 1350 C C . ASN A 1 167 ? 14.260 9.793 8.298 1.00 80.12 167 ASN A C 1
ATOM 1352 O O . ASN A 1 167 ? 14.785 9.566 7.203 1.00 80.12 167 ASN A O 1
ATOM 1356 N N . TYR A 1 168 ? 13.114 10.474 8.386 1.00 69.62 168 TYR A N 1
ATOM 1357 C CA . TYR A 1 168 ? 12.449 11.034 7.215 1.00 69.62 168 TYR A CA 1
ATOM 1358 C C . TYR A 1 168 ? 13.270 12.210 6.674 1.00 69.62 168 TYR A C 1
ATOM 1360 O O . TYR A 1 168 ? 13.663 13.094 7.432 1.00 69.62 168 TYR A O 1
ATOM 1368 N N . ALA A 1 169 ? 13.550 12.209 5.368 1.00 65.06 169 ALA A N 1
ATOM 1369 C CA . ALA A 1 169 ? 14.389 13.209 4.694 1.00 65.06 169 ALA A CA 1
ATOM 1370 C C . ALA A 1 169 ? 15.805 13.388 5.293 1.00 65.06 169 ALA A C 1
ATOM 1372 O O . ALA A 1 169 ? 16.416 14.442 5.137 1.00 65.06 169 ALA A O 1
ATOM 1373 N N . GLY A 1 170 ? 16.343 12.373 5.981 1.00 71.69 170 GLY A N 1
ATOM 1374 C CA . GLY A 1 170 ? 17.662 12.460 6.620 1.00 71.69 170 GLY A CA 1
ATOM 1375 C C . GLY A 1 170 ? 17.682 13.279 7.916 1.00 71.69 170 GLY A C 1
ATOM 1376 O O . GLY A 1 170 ? 18.751 13.484 8.497 1.00 71.69 170 GLY A O 1
ATOM 1377 N N . CYS A 1 171 ? 16.524 13.746 8.398 1.00 71.75 171 CYS A N 1
ATOM 1378 C CA . CYS A 1 171 ? 16.415 14.363 9.711 1.00 71.75 171 CYS A CA 1
ATOM 1379 C C . CYS A 1 171 ? 16.630 13.280 10.770 1.00 71.75 171 CYS A C 1
ATOM 1381 O O . CYS A 1 171 ? 15.760 12.448 10.980 1.00 71.75 171 CYS A O 1
ATOM 1383 N N . MET A 1 172 ? 17.791 13.284 11.426 1.00 75.81 172 MET A N 1
ATOM 1384 C CA . MET A 1 172 ? 18.125 12.342 12.510 1.00 75.81 172 MET A CA 1
ATOM 1385 C C . MET A 1 172 ? 18.179 13.003 13.890 1.00 75.81 172 MET A C 1
ATOM 1387 O O . MET A 1 172 ? 18.309 12.310 14.899 1.00 75.81 172 MET A O 1
ATOM 1391 N N . PHE A 1 173 ? 18.120 14.336 13.938 1.00 86.31 173 PHE A N 1
ATOM 1392 C CA . PHE A 1 173 ? 18.343 15.104 15.154 1.00 86.31 173 PHE A CA 1
ATOM 1393 C C . PHE A 1 173 ? 17.278 16.178 15.334 1.00 86.31 173 PHE A C 1
ATOM 1395 O O . PHE A 1 173 ? 16.945 16.898 14.395 1.00 86.31 173 PHE A O 1
ATOM 1402 N N . VAL A 1 174 ? 16.809 16.328 16.570 1.00 88.25 174 VAL A N 1
ATOM 1403 C CA . VAL A 1 174 ? 15.986 17.459 17.018 1.00 88.25 174 VAL A CA 1
ATOM 1404 C C . VAL A 1 174 ? 16.631 17.992 18.287 1.00 88.25 174 VAL A C 1
ATOM 1406 O O . VAL A 1 174 ? 16.959 17.208 19.176 1.00 88.25 174 VAL A O 1
ATOM 1409 N N . LYS A 1 175 ? 16.879 19.309 18.342 1.00 86.44 175 LYS A N 1
ATOM 1410 C CA . LYS A 1 175 ? 17.593 19.979 19.450 1.00 86.44 175 LYS A CA 1
ATOM 1411 C C . LYS A 1 175 ? 18.935 19.302 19.798 1.00 86.44 175 LYS A C 1
ATOM 1413 O O . LYS A 1 175 ? 19.292 19.170 20.959 1.00 86.44 175 LYS A O 1
ATOM 1418 N N . LYS A 1 176 ? 19.692 18.875 18.774 1.00 88.12 176 LYS A N 1
ATOM 1419 C CA . LYS A 1 176 ? 20.979 18.146 18.891 1.00 88.12 176 LYS A CA 1
ATOM 1420 C C . LYS A 1 176 ? 20.888 16.755 19.547 1.00 88.12 176 LYS A C 1
ATOM 1422 O O . LYS A 1 176 ? 21.920 16.119 19.739 1.00 88.12 176 LYS A O 1
ATOM 1427 N N . SER A 1 177 ? 19.685 16.256 19.820 1.00 89.69 177 SER A N 1
ATOM 1428 C CA . SER A 1 177 ? 19.450 14.908 20.340 1.00 89.69 177 SER A CA 1
ATOM 1429 C C . SER A 1 177 ? 18.954 13.967 19.250 1.00 89.69 177 SER A C 1
ATOM 1431 O O . SER A 1 177 ? 18.249 14.387 18.327 1.00 89.69 177 SER A O 1
ATOM 1433 N N . ARG A 1 178 ? 19.308 12.687 19.375 1.00 88.62 178 ARG A N 1
ATOM 1434 C CA . ARG A 1 178 ? 18.711 11.598 18.593 1.00 88.62 178 ARG A CA 1
ATOM 1435 C C . ARG A 1 178 ? 17.462 11.083 19.299 1.00 88.62 178 ARG A C 1
ATOM 1437 O O . ARG A 1 178 ? 17.335 11.211 20.514 1.00 88.62 178 ARG A O 1
ATOM 1444 N N . TRP A 1 179 ? 16.568 10.480 18.527 1.00 90.50 179 TRP A N 1
ATOM 1445 C CA . TRP A 1 179 ? 15.276 10.007 19.011 1.00 90.50 179 TRP A CA 1
ATOM 1446 C C . TRP A 1 179 ? 14.996 8.603 18.490 1.00 90.50 179 TRP A C 1
ATOM 1448 O O . TRP A 1 179 ? 15.231 8.324 17.315 1.00 90.50 179 TRP A O 1
ATOM 1458 N N . MET A 1 180 ? 14.478 7.726 19.347 1.00 89.00 180 MET A N 1
ATOM 1459 C CA . MET A 1 180 ? 13.991 6.399 18.954 1.00 89.00 180 MET A CA 1
ATOM 1460 C C . MET A 1 180 ? 12.860 5.931 19.873 1.00 89.00 180 MET A C 1
ATOM 1462 O O . MET A 1 180 ? 12.659 6.486 20.952 1.00 89.00 180 MET A O 1
ATOM 1466 N N . PHE A 1 181 ? 12.107 4.918 19.444 1.00 89.62 181 PHE A N 1
ATOM 1467 C CA . PHE A 1 181 ? 11.135 4.256 20.316 1.00 89.62 181 PHE A CA 1
ATOM 1468 C C . PHE A 1 181 ? 11.848 3.478 21.424 1.00 89.62 181 PHE A C 1
ATOM 1470 O O . PHE A 1 181 ? 12.928 2.934 21.186 1.00 89.62 181 PHE A O 1
ATOM 1477 N N . LEU A 1 182 ? 11.226 3.397 22.604 1.00 84.38 182 LEU A N 1
ATOM 1478 C CA . LEU A 1 182 ? 11.772 2.655 23.743 1.00 84.38 182 LEU A CA 1
ATOM 1479 C C . LEU A 1 182 ? 12.085 1.198 23.366 1.00 84.38 182 LEU A C 1
ATOM 1481 O O . LEU A 1 182 ? 13.219 0.768 23.539 1.00 84.38 182 LEU A O 1
ATOM 1485 N N . ASP A 1 183 ? 11.149 0.493 22.723 1.00 81.44 183 ASP A N 1
ATOM 1486 C CA . ASP A 1 183 ? 11.370 -0.905 22.330 1.00 81.44 183 ASP A CA 1
ATOM 1487 C C . ASP A 1 183 ? 12.583 -1.072 21.392 1.00 81.44 183 ASP A C 1
ATOM 1489 O O . ASP A 1 183 ? 13.286 -2.078 21.436 1.00 81.44 183 ASP A O 1
ATOM 1493 N N . SER A 1 184 ? 12.835 -0.095 20.511 1.00 81.94 184 SER A N 1
ATOM 1494 C CA . SER A 1 184 ? 13.999 -0.106 19.610 1.00 81.94 184 SER A CA 1
ATOM 1495 C C . SER A 1 184 ? 15.309 0.134 20.363 1.00 81.94 184 SER A C 1
ATOM 1497 O O . SER A 1 184 ? 16.336 -0.457 20.022 1.00 81.94 184 SER A O 1
ATOM 1499 N N . PHE A 1 185 ? 15.277 0.987 21.388 1.00 82.81 185 PHE A N 1
ATOM 1500 C CA . PHE A 1 185 ? 16.415 1.240 22.267 1.00 82.81 185 PHE A CA 1
ATOM 1501 C C . PHE A 1 185 ? 16.770 0.003 23.095 1.00 82.81 185 PHE A C 1
ATOM 1503 O O . PHE A 1 185 ? 17.930 -0.401 23.115 1.00 82.81 185 PHE A O 1
ATOM 1510 N N . GLU A 1 186 ? 15.773 -0.646 23.697 1.00 79.69 186 GLU A N 1
ATOM 1511 C CA . GLU A 1 186 ? 15.943 -1.878 24.479 1.00 79.69 186 GLU A CA 1
ATOM 1512 C C . GLU A 1 186 ? 16.485 -3.033 23.627 1.00 79.69 186 GLU A C 1
ATOM 1514 O O . GLU A 1 186 ? 17.363 -3.776 24.062 1.00 79.69 186 GLU A O 1
ATOM 1519 N N . ARG A 1 187 ? 16.046 -3.135 22.365 1.00 76.56 187 ARG A N 1
ATOM 1520 C CA . ARG A 1 187 ? 16.601 -4.085 21.384 1.00 76.56 187 ARG A CA 1
ATOM 1521 C C . ARG A 1 187 ? 17.996 -3.711 20.871 1.00 76.56 187 ARG A C 1
ATOM 1523 O O . ARG A 1 187 ? 18.539 -4.413 20.019 1.00 76.56 187 ARG A O 1
ATOM 1530 N N . ASN A 1 188 ? 18.585 -2.623 21.369 1.00 73.62 188 ASN A N 1
ATOM 1531 C CA . ASN A 1 188 ? 19.912 -2.139 21.000 1.00 73.62 188 ASN A CA 1
ATOM 1532 C C . ASN A 1 188 ? 20.066 -1.906 19.481 1.00 73.62 188 ASN A C 1
ATOM 1534 O O . ASN A 1 188 ? 21.158 -2.033 18.914 1.00 73.62 188 ASN A O 1
ATOM 1538 N N . GLU A 1 189 ? 18.967 -1.533 18.809 1.00 69.56 189 GLU A N 1
ATOM 1539 C CA . GLU A 1 189 ? 18.940 -1.275 17.362 1.00 69.56 189 GLU A CA 1
ATOM 1540 C C . GLU A 1 189 ? 19.895 -0.133 16.975 1.00 69.56 189 GLU A C 1
ATOM 1542 O O . GLU A 1 189 ? 20.352 -0.063 15.835 1.00 69.56 189 GLU A O 1
ATOM 1547 N N . PHE A 1 190 ? 20.268 0.723 17.933 1.00 65.00 190 PHE A N 1
ATOM 1548 C CA . PHE A 1 190 ? 21.273 1.769 17.760 1.00 65.00 190 PHE A CA 1
ATOM 1549 C C . PHE A 1 190 ? 22.629 1.215 17.295 1.00 65.00 190 PHE A C 1
ATOM 1551 O O . PHE A 1 190 ? 23.123 1.614 16.236 1.00 65.00 190 PHE A O 1
ATOM 1558 N N . LYS A 1 191 ? 23.200 0.243 18.025 1.00 63.47 191 LYS A N 1
ATOM 1559 C CA . LYS A 1 191 ? 24.488 -0.373 17.656 1.00 63.47 191 LYS A CA 1
ATOM 1560 C C . LYS A 1 191 ? 24.386 -1.128 16.332 1.00 63.47 191 LYS A C 1
ATOM 1562 O O . LYS A 1 191 ? 25.318 -1.109 15.529 1.00 63.47 191 LYS A O 1
ATOM 1567 N N . PHE A 1 192 ? 23.239 -1.756 16.074 1.00 56.38 192 PHE A N 1
ATOM 1568 C CA . PHE A 1 192 ? 22.985 -2.464 14.821 1.00 56.38 192 PHE A CA 1
ATOM 1569 C C . PHE A 1 192 ? 22.957 -1.518 13.609 1.00 56.38 192 PHE A C 1
ATOM 1571 O O . PHE A 1 192 ? 23.545 -1.819 12.569 1.00 56.38 192 PHE A O 1
ATOM 1578 N N . MET A 1 193 ? 22.318 -0.352 13.736 1.00 61.41 193 MET A N 1
ATOM 1579 C CA . MET A 1 193 ? 22.245 0.647 12.666 1.00 61.41 193 MET A CA 1
ATOM 1580 C C . MET A 1 193 ? 23.603 1.298 12.387 1.00 61.41 193 MET A C 1
ATOM 1582 O O . MET A 1 193 ? 23.951 1.500 11.221 1.00 61.41 193 MET A O 1
ATOM 1586 N N . GLU A 1 194 ? 24.399 1.573 13.423 1.00 65.06 194 GLU A N 1
ATOM 1587 C CA . GLU A 1 194 ? 25.773 2.065 13.269 1.00 65.06 194 GLU A CA 1
ATOM 1588 C C . GLU A 1 194 ? 26.670 1.028 12.577 1.00 65.06 194 GLU A C 1
ATOM 1590 O O . GLU A 1 194 ? 27.329 1.341 11.580 1.00 65.06 194 GLU A O 1
ATOM 1595 N N . TYR A 1 195 ? 26.617 -0.230 13.025 1.00 60.00 195 TYR A N 1
ATOM 1596 C CA . TYR A 1 195 ? 27.308 -1.352 12.388 1.00 60.00 195 TYR A CA 1
ATOM 1597 C C . TYR A 1 195 ? 26.930 -1.486 10.907 1.00 60.00 195 TYR A C 1
ATOM 1599 O O . TYR A 1 195 ? 27.802 -1.573 10.038 1.00 60.00 195 TYR A O 1
ATOM 1607 N N . LYS A 1 196 ? 25.629 -1.450 10.599 1.00 58.66 196 LYS A N 1
ATOM 1608 C CA . LYS A 1 196 ? 25.119 -1.553 9.229 1.00 58.66 196 LYS A CA 1
ATOM 1609 C C . LYS A 1 196 ? 25.574 -0.377 8.366 1.00 58.66 196 LYS A C 1
ATOM 1611 O O . LYS A 1 196 ? 26.023 -0.595 7.246 1.00 58.66 196 LYS A O 1
ATOM 1616 N N . SER A 1 197 ? 25.513 0.852 8.878 1.00 63.03 197 SER A N 1
ATOM 1617 C CA . SER A 1 197 ? 26.022 2.048 8.193 1.00 63.03 197 SER A CA 1
ATOM 1618 C C . SER A 1 197 ? 27.516 1.920 7.873 1.00 63.03 197 SER A C 1
ATOM 1620 O O . SER A 1 197 ? 27.933 2.187 6.746 1.00 63.03 197 SER A O 1
ATOM 1622 N N . ASN A 1 198 ? 28.319 1.444 8.826 1.00 65.44 198 ASN A N 1
ATOM 1623 C CA . ASN A 1 198 ? 29.752 1.236 8.625 1.00 65.44 198 ASN A CA 1
ATOM 1624 C C . ASN A 1 198 ? 30.033 0.139 7.585 1.00 65.44 198 ASN A C 1
ATOM 1626 O O . ASN A 1 198 ? 30.867 0.338 6.703 1.00 65.44 198 ASN A O 1
ATOM 1630 N N . LYS A 1 199 ? 29.278 -0.966 7.598 1.00 59.50 199 LYS A N 1
ATOM 1631 C CA . LYS A 1 199 ? 29.362 -2.020 6.571 1.00 59.50 199 LYS A CA 1
ATOM 1632 C C . LYS A 1 199 ? 28.920 -1.554 5.182 1.00 59.50 199 LYS A C 1
ATOM 1634 O O . LYS A 1 199 ? 29.578 -1.896 4.204 1.00 59.50 199 LYS A O 1
ATOM 1639 N N . ILE A 1 200 ? 27.865 -0.742 5.083 1.00 61.06 200 ILE A N 1
ATOM 1640 C CA . ILE A 1 200 ? 27.428 -0.128 3.818 1.00 61.06 200 ILE A CA 1
ATOM 1641 C C . ILE A 1 200 ? 28.509 0.811 3.273 1.00 61.06 200 ILE A C 1
ATOM 1643 O O . ILE A 1 200 ? 28.777 0.787 2.078 1.00 61.06 200 ILE A O 1
ATOM 1647 N N . LYS A 1 201 ? 29.160 1.616 4.125 1.00 66.06 201 LYS A N 1
ATOM 1648 C CA . LYS A 1 201 ? 30.279 2.478 3.705 1.00 66.06 201 LYS A CA 1
ATOM 1649 C C . LYS A 1 201 ? 31.475 1.671 3.201 1.00 66.06 201 LYS A C 1
ATOM 1651 O O . LYS A 1 201 ? 32.105 2.075 2.232 1.00 66.06 201 LYS A O 1
ATOM 1656 N N . GLN A 1 202 ? 31.780 0.550 3.854 1.00 65.12 202 GLN A N 1
ATOM 1657 C CA . GLN A 1 202 ? 32.906 -0.311 3.487 1.00 65.12 202 GLN A CA 1
ATOM 1658 C C . GLN A 1 202 ? 32.641 -1.125 2.217 1.00 65.12 202 GLN A C 1
ATOM 1660 O O . GLN A 1 202 ? 33.566 -1.356 1.445 1.00 65.12 202 GLN A O 1
ATOM 1665 N N . ASN A 1 203 ? 31.403 -1.570 1.990 1.00 59.50 203 ASN A N 1
ATOM 1666 C CA . ASN A 1 203 ? 31.066 -2.385 0.828 1.00 59.50 203 ASN A CA 1
ATOM 1667 C C . ASN A 1 203 ? 29.643 -2.088 0.310 1.00 59.50 203 ASN A C 1
ATOM 1669 O O . ASN A 1 203 ? 28.722 -2.887 0.504 1.00 59.50 203 ASN A O 1
ATOM 1673 N N . PRO A 1 204 ? 29.433 -0.926 -0.340 1.00 59.94 204 PRO A N 1
ATOM 1674 C CA . PRO A 1 204 ? 28.102 -0.482 -0.754 1.00 59.94 204 PRO A CA 1
ATOM 1675 C C . PRO A 1 204 ? 27.454 -1.410 -1.791 1.00 59.94 204 PRO A C 1
ATOM 1677 O O . PRO A 1 204 ? 26.229 -1.442 -1.909 1.00 59.94 204 PRO A O 1
ATOM 1680 N N . GLU A 1 205 ? 28.259 -2.197 -2.511 1.00 60.72 205 GLU A N 1
ATOM 1681 C CA . GLU A 1 205 ? 27.807 -3.126 -3.549 1.00 60.72 205 GLU A CA 1
ATOM 1682 C C . GLU A 1 205 ? 27.068 -4.352 -2.967 1.00 60.72 205 GLU A C 1
ATOM 1684 O O . GLU A 1 205 ? 26.095 -4.804 -3.566 1.00 60.72 205 GLU A O 1
ATOM 1689 N N . LEU A 1 206 ? 27.435 -4.828 -1.766 1.00 53.28 206 LEU A N 1
ATOM 1690 C CA . LEU A 1 206 ? 26.796 -5.980 -1.094 1.00 53.28 206 LEU A CA 1
ATOM 1691 C C . LEU A 1 206 ? 25.431 -5.665 -0.461 1.00 53.28 206 LEU A C 1
ATOM 1693 O O . LEU A 1 206 ? 24.641 -6.573 -0.209 1.00 53.28 206 LEU A O 1
ATOM 1697 N N . PHE A 1 207 ? 25.152 -4.391 -0.181 1.00 52.00 207 PHE A N 1
ATOM 1698 C CA . PHE A 1 207 ? 23.956 -3.956 0.554 1.00 52.00 207 PHE A CA 1
ATOM 1699 C C . PHE A 1 207 ? 23.001 -3.100 -0.292 1.00 52.00 207 PHE A C 1
ATOM 1701 O O . PHE A 1 207 ? 22.040 -2.532 0.233 1.00 52.00 207 PHE A O 1
ATOM 1708 N N . SER A 1 208 ? 23.254 -2.995 -1.598 1.00 60.06 208 SER A N 1
ATOM 1709 C CA . SER A 1 208 ? 22.417 -2.242 -2.530 1.00 60.06 208 SER A CA 1
ATOM 1710 C C . SER A 1 208 ? 21.090 -2.962 -2.786 1.00 60.06 208 SER A C 1
ATOM 1712 O O . SER A 1 208 ? 21.060 -4.061 -3.332 1.00 60.06 208 SER A O 1
ATOM 1714 N N . THR A 1 209 ? 19.970 -2.311 -2.461 1.00 63.81 209 THR A N 1
ATOM 1715 C CA . THR A 1 209 ? 18.618 -2.748 -2.867 1.00 63.81 209 THR A CA 1
ATOM 1716 C C . THR A 1 209 ? 18.258 -2.310 -4.291 1.00 63.81 209 THR A C 1
ATOM 1718 O O . THR A 1 209 ? 17.143 -2.549 -4.759 1.00 63.81 209 THR A O 1
ATOM 1721 N N . ALA A 1 210 ? 19.172 -1.625 -4.988 1.00 70.12 210 ALA A N 1
ATOM 1722 C CA . ALA A 1 210 ? 18.929 -1.134 -6.334 1.00 70.12 210 ALA A CA 1
ATOM 1723 C C . ALA A 1 210 ? 18.801 -2.297 -7.327 1.00 70.12 210 ALA A C 1
ATOM 1725 O O . ALA A 1 210 ? 19.509 -3.299 -7.246 1.00 70.12 210 ALA A O 1
ATOM 1726 N N . LYS A 1 211 ? 17.895 -2.145 -8.298 1.00 80.06 211 LYS A N 1
ATOM 1727 C CA . LYS A 1 211 ? 17.720 -3.143 -9.354 1.00 80.06 211 LYS A CA 1
ATOM 1728 C C . LYS A 1 211 ? 18.974 -3.221 -10.222 1.00 80.06 211 LYS A C 1
ATOM 1730 O O . LYS A 1 211 ? 19.459 -2.198 -10.714 1.00 80.06 211 LYS A O 1
ATOM 1735 N N . HIS A 1 212 ? 19.429 -4.449 -10.442 1.00 88.00 212 HIS A N 1
ATOM 1736 C CA . HIS A 1 212 ? 20.488 -4.759 -11.389 1.00 88.00 212 HIS A CA 1
ATOM 1737 C C . HIS A 1 212 ? 20.090 -4.354 -12.810 1.00 88.00 212 HIS A C 1
ATOM 1739 O O . HIS A 1 212 ? 18.910 -4.325 -13.152 1.00 88.00 212 HIS A O 1
ATOM 1745 N N . VAL A 1 213 ? 21.088 -4.044 -13.629 1.00 91.56 213 VAL A N 1
ATOM 1746 C CA . VAL A 1 213 ? 20.922 -3.708 -15.042 1.00 91.56 213 VAL A CA 1
ATOM 1747 C C . VAL A 1 213 ? 21.836 -4.612 -15.857 1.00 91.56 213 VAL A C 1
ATOM 1749 O O . VAL A 1 213 ? 23.036 -4.672 -15.606 1.00 91.56 213 VAL A O 1
ATOM 1752 N N . TYR A 1 214 ? 21.278 -5.309 -16.833 1.00 93.69 214 TYR A N 1
ATOM 1753 C CA . TYR A 1 214 ? 21.995 -6.190 -17.747 1.00 93.69 214 TYR A CA 1
ATOM 1754 C C . TYR A 1 214 ? 22.163 -5.482 -19.088 1.00 93.69 214 TYR A C 1
ATOM 1756 O O . TYR A 1 214 ? 21.204 -4.902 -19.597 1.00 93.69 214 TYR A O 1
ATOM 1764 N N . MET A 1 215 ? 23.378 -5.493 -19.629 1.00 93.81 215 MET A N 1
ATOM 1765 C CA . MET A 1 215 ? 23.744 -4.854 -20.892 1.00 93.81 215 MET A CA 1
ATOM 1766 C C . MET A 1 215 ? 23.969 -5.903 -21.974 1.00 93.81 215 MET A C 1
ATOM 1768 O O . MET A 1 215 ? 24.624 -6.915 -21.722 1.00 93.81 215 MET A O 1
ATOM 1772 N N . TYR A 1 216 ? 23.474 -5.610 -23.171 1.00 92.50 216 TYR A N 1
ATOM 1773 C CA . TYR A 1 216 ? 23.511 -6.484 -24.338 1.00 92.50 216 TYR A CA 1
ATOM 1774 C C . TYR A 1 216 ? 24.034 -5.731 -25.558 1.00 92.50 216 TYR A C 1
ATOM 1776 O O . TYR A 1 216 ? 23.868 -4.508 -25.662 1.00 92.50 216 TYR A O 1
ATOM 1784 N N . ASP A 1 217 ? 24.641 -6.462 -26.488 1.00 87.69 217 ASP A N 1
ATOM 1785 C CA . ASP A 1 217 ? 25.028 -5.925 -27.791 1.00 87.69 217 ASP A CA 1
ATOM 1786 C C . ASP A 1 217 ? 23.798 -5.683 -28.695 1.00 87.69 217 ASP A C 1
ATOM 1788 O O . ASP A 1 217 ? 22.645 -5.884 -28.304 1.00 87.69 217 ASP A O 1
ATOM 1792 N N . LEU A 1 218 ? 24.033 -5.227 -29.928 1.00 82.62 218 LEU A N 1
ATOM 1793 C CA . LEU A 1 218 ? 22.970 -4.983 -30.910 1.00 82.62 218 LEU A CA 1
ATOM 1794 C C . LEU A 1 218 ? 22.346 -6.259 -31.503 1.00 82.62 218 LEU A C 1
ATOM 1796 O O . LEU A 1 218 ? 21.362 -6.142 -32.232 1.00 82.62 218 LEU A O 1
ATOM 1800 N N . ASN A 1 219 ? 22.889 -7.437 -31.186 1.00 80.00 219 ASN A N 1
ATOM 1801 C CA . ASN A 1 219 ? 22.400 -8.756 -31.600 1.00 80.00 219 ASN A CA 1
ATOM 1802 C C . ASN A 1 219 ? 21.695 -9.510 -30.456 1.00 80.00 219 ASN A C 1
ATOM 1804 O O . ASN A 1 219 ? 21.158 -10.599 -30.667 1.00 80.00 219 ASN A O 1
ATOM 1808 N N . GLY A 1 220 ? 21.678 -8.923 -29.259 1.00 84.38 220 GLY A N 1
ATOM 1809 C CA . GLY A 1 220 ? 20.995 -9.432 -28.078 1.00 84.38 220 GLY A CA 1
ATOM 1810 C C . GLY A 1 220 ? 21.890 -10.298 -27.207 1.00 84.38 220 GLY A C 1
ATOM 1811 O O . GLY A 1 220 ? 21.409 -10.856 -26.227 1.00 84.38 220 GLY A O 1
ATOM 1812 N N . ASN A 1 221 ? 23.178 -10.411 -27.524 1.00 89.25 221 ASN A N 1
ATOM 1813 C CA . ASN A 1 221 ? 24.104 -11.193 -26.721 1.00 89.25 221 ASN A CA 1
ATOM 1814 C C . ASN A 1 221 ? 24.434 -10.434 -25.439 1.00 89.25 221 ASN A C 1
ATOM 1816 O O . ASN A 1 221 ? 24.696 -9.226 -25.460 1.00 89.25 221 ASN A O 1
ATOM 1820 N N . PHE A 1 222 ? 24.415 -11.146 -24.317 1.00 94.25 222 PHE A N 1
ATOM 1821 C CA . PHE A 1 222 ? 24.775 -10.582 -23.026 1.00 94.25 222 PHE A CA 1
ATOM 1822 C C . PHE A 1 222 ? 26.239 -10.124 -23.011 1.00 94.25 222 PHE A C 1
ATOM 1824 O O . PHE A 1 222 ? 27.134 -10.855 -23.425 1.00 94.25 222 PHE A O 1
ATOM 1831 N N . ILE A 1 223 ? 26.481 -8.916 -22.497 1.00 92.12 223 ILE A N 1
ATOM 1832 C CA . ILE A 1 223 ? 27.830 -8.365 -22.330 1.00 92.12 223 ILE A CA 1
ATOM 1833 C C . ILE A 1 223 ? 28.215 -8.345 -20.854 1.00 92.12 223 ILE A C 1
ATOM 1835 O O . ILE A 1 223 ? 29.252 -8.882 -20.472 1.00 92.12 223 ILE A O 1
ATOM 1839 N N . ARG A 1 224 ? 27.427 -7.660 -20.013 1.00 92.31 224 ARG A N 1
ATOM 1840 C CA . ARG A 1 224 ? 27.747 -7.519 -18.585 1.00 92.31 224 ARG A CA 1
ATOM 1841 C C . ARG A 1 224 ? 26.566 -7.094 -17.725 1.00 92.31 224 ARG A C 1
ATOM 1843 O O . ARG A 1 224 ? 25.609 -6.482 -18.193 1.00 92.31 224 ARG A O 1
ATOM 1850 N N . LYS A 1 225 ? 26.700 -7.355 -16.426 1.00 90.19 225 LYS A N 1
ATOM 1851 C CA . LYS A 1 225 ? 25.776 -6.941 -15.368 1.00 90.19 225 LYS A CA 1
ATOM 1852 C C . LYS A 1 225 ? 26.313 -5.712 -14.628 1.00 90.19 225 LYS A C 1
ATOM 1854 O O . LYS A 1 225 ? 27.511 -5.596 -14.373 1.00 90.19 225 LYS A O 1
ATOM 1859 N N . PHE A 1 226 ? 25.404 -4.825 -14.247 1.00 87.69 226 PHE A N 1
ATOM 1860 C CA . PHE A 1 226 ? 25.623 -3.678 -13.376 1.00 87.69 226 PHE A CA 1
ATOM 1861 C C . PHE A 1 226 ? 24.698 -3.761 -12.163 1.00 87.69 226 PHE A C 1
ATOM 1863 O O . PHE A 1 226 ? 23.568 -4.238 -12.254 1.00 87.69 226 PHE A O 1
ATOM 1870 N N . TYR A 1 227 ? 25.161 -3.249 -11.027 1.00 82.69 227 TYR A N 1
ATOM 1871 C CA . TYR A 1 227 ? 24.411 -3.280 -9.767 1.00 82.69 227 TYR A CA 1
ATOM 1872 C C . TYR A 1 227 ? 23.344 -2.190 -9.651 1.00 82.69 227 TYR A C 1
ATOM 1874 O O . TYR A 1 227 ? 22.460 -2.272 -8.805 1.00 82.69 227 TYR A O 1
ATOM 1882 N N . SER A 1 228 ? 23.415 -1.158 -10.493 1.00 86.38 228 SER A N 1
ATOM 1883 C CA . SER A 1 228 ? 22.398 -0.113 -10.558 1.00 86.38 228 SER A CA 1
ATOM 1884 C C . SER A 1 228 ? 22.495 0.687 -11.855 1.00 86.38 228 SER A C 1
ATOM 1886 O O . SER A 1 228 ? 23.533 0.714 -12.524 1.00 86.38 228 SER A O 1
ATOM 1888 N N . VAL A 1 229 ? 21.420 1.409 -12.176 1.00 87.19 229 VAL A N 1
ATOM 1889 C CA . VAL A 1 229 ? 21.401 2.418 -13.250 1.00 87.19 229 VAL A CA 1
ATOM 1890 C C . VAL A 1 229 ? 22.499 3.467 -13.024 1.00 87.19 229 VAL A C 1
ATOM 1892 O O . VAL A 1 229 ? 23.249 3.773 -13.946 1.00 87.19 229 VAL A O 1
ATOM 1895 N N . ALA A 1 230 ? 22.651 3.961 -11.791 1.00 83.44 230 ALA A N 1
ATOM 1896 C CA . ALA A 1 230 ? 23.665 4.957 -11.442 1.00 83.44 230 ALA A CA 1
ATOM 1897 C C . ALA A 1 230 ? 25.092 4.447 -11.701 1.00 83.44 230 ALA A C 1
ATOM 1899 O O . ALA A 1 230 ? 25.896 5.144 -12.319 1.00 83.44 230 ALA A O 1
ATOM 1900 N N . ARG A 1 231 ? 25.391 3.200 -11.308 1.00 83.94 231 ARG A N 1
ATOM 1901 C CA . ARG A 1 231 ? 26.697 2.576 -11.566 1.00 83.94 231 ARG A CA 1
ATOM 1902 C C . ARG A 1 231 ? 26.926 2.350 -13.058 1.00 83.94 231 ARG A C 1
ATOM 1904 O O . ARG A 1 231 ? 28.017 2.611 -13.544 1.00 83.94 231 ARG A O 1
ATOM 1911 N N . THR A 1 232 ? 25.884 1.946 -13.788 1.00 86.75 232 THR A N 1
ATOM 1912 C CA . THR A 1 232 ? 25.930 1.805 -15.253 1.00 86.75 232 THR A CA 1
ATOM 1913 C C . THR A 1 232 ? 26.370 3.114 -15.912 1.00 86.75 232 THR A C 1
ATOM 1915 O O . THR A 1 232 ? 27.275 3.112 -16.740 1.00 86.75 232 THR A O 1
ATOM 1918 N N . ILE A 1 233 ? 25.786 4.244 -15.501 1.00 85.69 233 ILE A N 1
ATOM 1919 C CA . ILE A 1 233 ? 26.117 5.572 -16.040 1.00 85.69 233 ILE A CA 1
ATOM 1920 C C . ILE A 1 233 ? 27.530 5.989 -15.653 1.00 85.69 233 ILE A C 1
ATOM 1922 O O . ILE A 1 233 ? 28.276 6.440 -16.514 1.00 85.69 233 ILE A O 1
ATOM 1926 N N . GLN A 1 234 ? 27.913 5.818 -14.387 1.00 84.62 234 GLN A N 1
ATOM 1927 C CA . GLN A 1 234 ? 29.256 6.164 -13.926 1.00 84.62 234 GLN A CA 1
ATOM 1928 C C . GLN A 1 234 ? 30.336 5.393 -14.696 1.00 84.62 234 GLN A C 1
ATOM 1930 O O . GLN A 1 234 ? 31.363 5.967 -15.043 1.00 84.62 234 GLN A O 1
ATOM 1935 N N . THR A 1 235 ? 30.102 4.106 -14.967 1.00 85.25 235 THR A N 1
ATOM 1936 C CA . THR A 1 235 ? 31.067 3.243 -15.654 1.00 85.25 235 THR A CA 1
ATOM 1937 C C . THR A 1 235 ? 31.086 3.458 -17.166 1.00 85.25 235 THR A C 1
ATOM 1939 O O . THR A 1 235 ? 32.162 3.519 -17.746 1.00 85.25 235 THR A O 1
ATOM 1942 N N . LEU A 1 236 ? 29.924 3.545 -17.822 1.00 84.19 236 LEU A N 1
ATOM 1943 C CA . LEU A 1 236 ? 29.851 3.602 -19.288 1.00 84.19 236 LEU A CA 1
ATOM 1944 C C . LEU A 1 236 ? 29.852 5.025 -19.843 1.00 84.19 236 LEU A C 1
ATOM 1946 O O . LEU A 1 236 ? 30.285 5.248 -20.971 1.00 84.19 236 LEU A O 1
ATOM 1950 N N . PHE A 1 237 ? 29.328 5.987 -19.085 1.00 82.50 237 PHE A N 1
ATOM 1951 C CA . PHE A 1 237 ? 29.084 7.353 -19.546 1.00 82.50 237 PHE A CA 1
ATOM 1952 C C . PHE A 1 237 ? 29.589 8.401 -18.534 1.00 82.50 237 PHE A C 1
ATOM 1954 O O . PHE A 1 237 ? 28.809 9.280 -18.128 1.00 82.50 237 PHE A O 1
ATOM 1961 N N . PRO A 1 238 ? 30.873 8.329 -18.122 1.00 76.44 238 PRO A N 1
ATOM 1962 C CA . PRO A 1 238 ? 31.438 9.251 -17.143 1.00 76.44 238 PRO A CA 1
ATOM 1963 C C . PRO A 1 238 ? 31.276 10.706 -17.607 1.00 76.44 238 PRO A C 1
ATOM 1965 O O . PRO A 1 238 ? 31.406 11.018 -18.788 1.00 76.44 238 PRO A O 1
ATOM 1968 N N . GLY A 1 239 ? 30.925 11.599 -16.677 1.00 69.94 239 GLY A N 1
ATOM 1969 C CA . GLY A 1 239 ? 30.724 13.028 -16.959 1.00 69.94 239 GLY A CA 1
ATOM 1970 C C . GLY A 1 239 ? 29.369 13.403 -17.573 1.00 69.94 239 GLY A C 1
ATOM 1971 O O . GLY A 1 239 ? 29.096 14.587 -17.753 1.00 69.94 239 GLY A O 1
ATOM 1972 N N . THR A 1 240 ? 28.478 12.443 -17.853 1.00 67.19 240 THR A N 1
ATOM 1973 C CA . THR A 1 240 ? 27.140 12.741 -18.393 1.00 67.19 240 THR A CA 1
ATOM 1974 C C . THR A 1 240 ? 26.041 12.606 -17.331 1.00 67.19 240 THR A C 1
ATOM 1976 O O . THR A 1 240 ? 25.923 11.576 -16.673 1.00 67.19 240 THR A O 1
ATOM 1979 N N . LYS A 1 241 ? 25.159 13.609 -17.198 1.00 59.34 241 LYS A N 1
ATOM 1980 C CA . LYS A 1 241 ? 23.946 13.547 -16.347 1.00 59.34 241 LYS A CA 1
ATOM 1981 C C . LYS A 1 241 ? 22.788 12.790 -17.026 1.00 59.34 241 LYS A C 1
ATOM 1983 O O . LYS A 1 241 ? 21.630 13.175 -16.915 1.00 59.34 241 LYS A O 1
ATOM 1988 N N . THR A 1 242 ? 23.074 11.744 -17.802 1.00 63.72 242 THR A N 1
ATOM 1989 C CA . THR A 1 242 ? 22.094 11.149 -18.735 1.00 63.72 242 THR A CA 1
ATOM 1990 C C . THR A 1 242 ? 21.296 9.982 -18.150 1.00 63.72 242 THR A C 1
ATOM 1992 O O . THR A 1 242 ? 20.900 9.064 -18.873 1.00 63.72 242 THR A O 1
ATOM 1995 N N . GLU A 1 243 ? 20.988 10.038 -16.852 1.00 74.50 243 GLU A N 1
ATOM 1996 C CA . GLU A 1 243 ? 20.172 9.024 -16.175 1.00 74.50 243 GLU A CA 1
ATOM 1997 C C . GLU A 1 243 ? 18.792 8.863 -16.809 1.00 74.50 243 GLU A C 1
ATOM 1999 O O . GLU A 1 243 ? 18.337 7.741 -17.044 1.00 74.50 243 GLU A O 1
ATOM 2004 N N . THR A 1 244 ? 18.182 9.978 -17.205 1.00 77.50 244 THR A N 1
ATOM 2005 C CA . THR A 1 244 ? 16.897 10.001 -17.904 1.00 77.50 244 THR A CA 1
ATOM 2006 C C . THR A 1 244 ? 16.946 9.202 -19.209 1.00 77.50 244 THR A C 1
ATOM 2008 O O . THR A 1 244 ? 16.026 8.445 -19.496 1.00 77.50 244 THR A O 1
ATOM 2011 N N . SER A 1 245 ? 18.041 9.288 -19.973 1.00 81.31 245 SER A N 1
ATOM 2012 C CA . SER A 1 245 ? 18.162 8.602 -21.269 1.00 81.31 245 SER A CA 1
ATOM 2013 C C . SER A 1 245 ? 18.263 7.080 -21.137 1.00 81.31 245 SER A C 1
ATOM 2015 O O . SER A 1 245 ? 17.702 6.344 -21.950 1.00 81.31 245 SER A O 1
ATOM 2017 N N . LEU A 1 246 ? 18.975 6.595 -20.114 1.00 87.25 246 LEU A N 1
ATOM 2018 C CA . LEU A 1 246 ? 19.140 5.165 -19.873 1.00 87.25 246 LEU A CA 1
ATOM 2019 C C . LEU A 1 246 ? 17.851 4.572 -19.301 1.00 87.25 246 LEU A C 1
ATOM 2021 O O . LEU A 1 246 ? 17.432 3.494 -19.712 1.00 87.25 246 LEU A O 1
ATOM 2025 N N . ARG A 1 247 ? 17.181 5.302 -18.401 1.00 88.19 247 ARG A N 1
ATOM 2026 C CA . ARG A 1 247 ? 15.869 4.914 -17.864 1.00 88.19 247 ARG A CA 1
ATOM 2027 C C . ARG A 1 247 ? 14.800 4.856 -18.949 1.00 88.19 247 ARG A C 1
ATOM 2029 O O . ARG A 1 247 ? 14.040 3.894 -18.990 1.00 88.19 247 ARG A O 1
ATOM 2036 N N . GLU A 1 248 ? 14.770 5.835 -19.849 1.00 85.50 248 GLU A N 1
ATOM 2037 C CA . GLU A 1 248 ? 13.866 5.820 -21.002 1.00 85.50 248 GLU A CA 1
ATOM 2038 C C . GLU A 1 248 ? 14.152 4.634 -21.929 1.00 85.50 248 GLU A C 1
ATOM 2040 O O . GLU A 1 248 ? 13.216 3.966 -22.363 1.00 85.50 248 GLU A O 1
ATOM 2045 N N . ALA A 1 249 ? 15.425 4.315 -22.172 1.00 86.38 249 ALA A N 1
ATOM 2046 C CA . ALA A 1 249 ? 15.815 3.158 -22.973 1.00 86.38 249 ALA A CA 1
ATOM 2047 C C . ALA A 1 249 ? 15.404 1.822 -22.333 1.00 86.38 249 ALA A C 1
ATOM 2049 O O . ALA A 1 249 ? 14.819 0.980 -23.012 1.00 86.38 249 ALA A O 1
ATOM 2050 N N . LEU A 1 250 ? 15.624 1.668 -21.024 1.00 89.81 250 LEU A N 1
ATOM 2051 C CA . LEU A 1 250 ? 15.160 0.524 -20.228 1.00 89.81 250 LEU A CA 1
ATOM 2052 C C . LEU A 1 250 ? 13.633 0.373 -20.281 1.00 89.81 250 LEU A C 1
ATOM 2054 O O . LEU A 1 250 ? 13.121 -0.732 -20.436 1.00 89.81 250 LEU A O 1
ATOM 2058 N N . LYS A 1 251 ? 12.897 1.487 -20.188 1.00 87.25 251 LYS A N 1
ATOM 2059 C CA . LYS A 1 251 ? 11.429 1.503 -20.217 1.00 87.25 251 LYS A CA 1
ATOM 2060 C C . LYS A 1 251 ? 10.869 1.163 -21.598 1.00 87.25 251 LYS A C 1
ATOM 2062 O O . LYS A 1 251 ? 9.923 0.389 -21.701 1.00 87.25 251 LYS A O 1
ATOM 2067 N N . LYS A 1 252 ? 11.437 1.752 -22.653 1.00 81.81 252 LYS A N 1
ATOM 2068 C CA . LYS A 1 252 ? 10.974 1.600 -24.043 1.00 81.81 252 LYS A CA 1
ATOM 2069 C C . LYS A 1 252 ? 11.593 0.401 -24.762 1.00 81.81 252 LYS A C 1
ATOM 2071 O O . LYS A 1 252 ? 11.256 0.162 -25.916 1.00 81.81 252 LYS A O 1
ATOM 2076 N N . ARG A 1 253 ? 12.498 -0.336 -24.104 1.00 80.69 253 ARG A N 1
ATOM 2077 C CA . ARG A 1 253 ? 13.290 -1.433 -24.691 1.00 80.69 253 ARG A CA 1
ATOM 2078 C C . ARG A 1 253 ? 14.011 -1.013 -25.978 1.00 80.69 253 ARG A C 1
ATOM 2080 O O . ARG A 1 253 ? 14.108 -1.767 -26.943 1.00 80.69 253 ARG A O 1
ATOM 2087 N N . THR A 1 254 ? 14.511 0.219 -26.000 1.00 83.75 254 THR A N 1
ATOM 2088 C CA . THR A 1 254 ? 15.275 0.775 -27.125 1.00 83.75 254 THR A CA 1
ATOM 2089 C C . THR A 1 254 ? 16.763 0.768 -26.813 1.00 83.75 254 THR A C 1
ATOM 2091 O O . THR A 1 254 ? 17.156 0.838 -25.652 1.00 83.75 254 THR A O 1
ATOM 2094 N N . SER A 1 255 ? 17.610 0.762 -27.841 1.00 84.06 255 SER A N 1
ATOM 2095 C CA . SER A 1 255 ? 19.054 0.884 -27.637 1.00 84.06 255 SER A CA 1
ATOM 2096 C C . SER A 1 255 ? 19.437 2.282 -27.135 1.00 84.06 255 SER A C 1
ATOM 2098 O O . SER A 1 255 ? 18.939 3.280 -27.660 1.00 84.06 255 SER A O 1
ATOM 2100 N N . ASN A 1 256 ? 20.384 2.369 -26.204 1.00 82.75 256 ASN A N 1
ATOM 2101 C CA . ASN A 1 256 ? 21.054 3.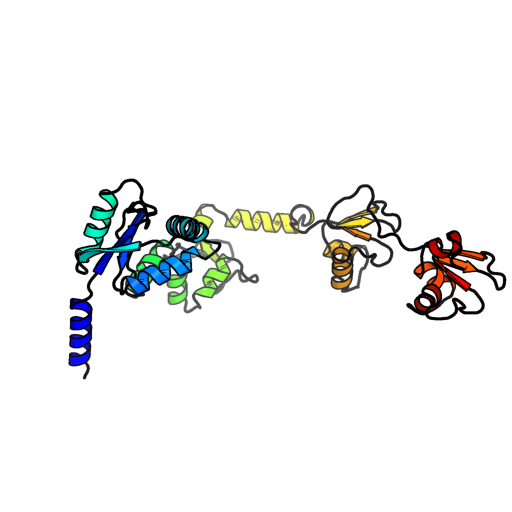608 -25.810 1.00 82.75 256 ASN A CA 1
ATOM 2102 C C . ASN A 1 256 ? 22.548 3.483 -26.130 1.00 82.75 256 ASN A C 1
ATOM 2104 O O . ASN A 1 256 ? 23.174 2.504 -25.734 1.00 82.75 256 ASN A O 1
ATOM 2108 N N . LYS A 1 257 ? 23.102 4.448 -26.879 1.00 79.62 257 LYS A N 1
ATOM 2109 C CA . LYS A 1 257 ? 24.522 4.474 -27.283 1.00 79.62 257 LYS A CA 1
ATOM 2110 C C . LYS A 1 257 ? 25.035 3.114 -27.794 1.00 79.62 257 LYS A C 1
ATOM 2112 O O . LYS A 1 257 ? 26.097 2.658 -27.398 1.00 79.62 257 LYS A O 1
ATOM 2117 N N . ASN A 1 258 ? 24.263 2.492 -28.688 1.00 82.12 258 ASN A N 1
ATOM 2118 C CA . ASN A 1 258 ? 24.552 1.202 -29.333 1.00 82.12 258 ASN A CA 1
ATOM 2119 C C . ASN A 1 258 ? 24.487 -0.047 -28.435 1.00 82.12 258 ASN A C 1
ATOM 2121 O O . ASN A 1 258 ? 24.902 -1.114 -28.871 1.00 82.12 258 ASN A O 1
ATOM 2125 N N . PHE A 1 259 ? 23.898 0.042 -27.243 1.00 87.69 259 PHE A N 1
ATOM 2126 C CA . PHE A 1 259 ? 23.653 -1.117 -26.380 1.00 87.69 259 PHE A CA 1
ATOM 2127 C C . PHE A 1 259 ? 22.182 -1.222 -25.996 1.00 87.69 259 PHE A C 1
ATOM 2129 O O . PHE A 1 259 ? 21.479 -0.210 -25.910 1.00 87.69 259 PHE A O 1
ATOM 2136 N N . TYR A 1 260 ? 21.716 -2.440 -25.740 1.00 89.75 260 TYR A N 1
ATOM 2137 C CA . TYR A 1 260 ? 20.429 -2.678 -25.093 1.00 89.75 260 TYR A CA 1
ATOM 2138 C C . TYR A 1 260 ? 20.627 -2.896 -23.597 1.00 89.75 260 TYR A C 1
ATOM 2140 O O . TYR A 1 260 ? 21.661 -3.397 -23.156 1.00 89.75 260 TYR A O 1
ATOM 2148 N N . PHE A 1 261 ? 19.623 -2.513 -22.814 1.00 93.12 261 PHE A N 1
ATOM 2149 C CA . PHE A 1 261 ? 19.641 -2.653 -21.365 1.00 93.12 261 PHE A CA 1
ATOM 2150 C C . PHE A 1 261 ? 18.332 -3.274 -20.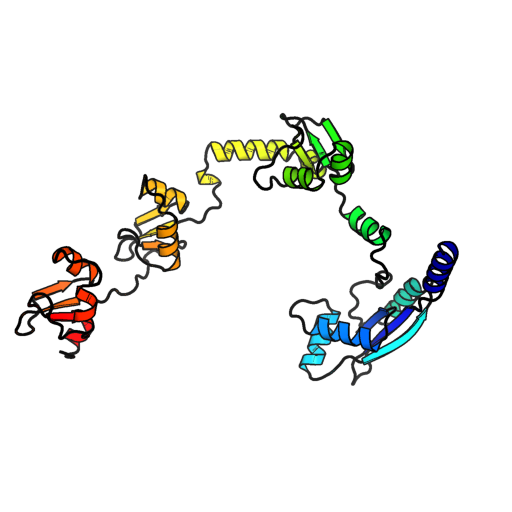885 1.00 93.12 261 PHE A C 1
ATOM 2152 O O . PHE A 1 261 ? 17.267 -2.965 -21.421 1.00 93.12 261 PHE A O 1
ATOM 2159 N N . SER A 1 262 ? 18.411 -4.113 -19.856 1.00 90.94 262 SER A N 1
ATOM 2160 C CA . SER A 1 262 ? 17.253 -4.745 -19.218 1.00 90.94 262 SER A CA 1
ATOM 2161 C C . SER A 1 262 ? 17.417 -4.792 -17.700 1.00 90.94 262 SER A C 1
ATOM 2163 O O . SER A 1 262 ? 18.538 -4.859 -17.197 1.00 90.94 262 SER A O 1
ATOM 2165 N N . TYR A 1 263 ? 16.303 -4.773 -16.966 1.00 91.81 263 TYR A N 1
ATOM 2166 C CA . TYR A 1 263 ? 16.293 -5.102 -15.534 1.00 91.81 263 TYR A CA 1
ATOM 2167 C C . TYR A 1 263 ? 16.323 -6.611 -15.281 1.00 91.81 263 TYR A C 1
ATOM 2169 O O . TYR A 1 263 ? 16.776 -7.042 -14.224 1.00 91.81 263 TYR A O 1
ATOM 2177 N N . ASP A 1 264 ? 15.883 -7.388 -16.266 1.00 90.44 264 ASP A N 1
ATOM 2178 C CA . ASP A 1 264 ? 15.844 -8.843 -16.225 1.00 90.44 264 ASP A CA 1
ATOM 2179 C C . ASP A 1 264 ? 17.009 -9.424 -17.032 1.00 90.44 264 ASP A C 1
ATOM 2181 O O . ASP A 1 264 ? 17.451 -8.846 -18.038 1.00 90.44 264 ASP A O 1
ATOM 2185 N N . TYR A 1 265 ? 17.520 -10.559 -16.562 1.00 91.81 265 TYR A N 1
ATOM 2186 C CA . TYR A 1 265 ? 18.558 -11.305 -17.254 1.00 91.81 265 TYR A CA 1
ATOM 2187 C C . TYR A 1 265 ? 17.949 -12.164 -18.361 1.00 91.81 265 TYR A C 1
ATOM 2189 O O . TYR A 1 265 ? 16.928 -12.814 -18.153 1.00 91.81 265 TYR A O 1
ATOM 2197 N N . PHE A 1 266 ? 18.617 -12.183 -19.506 1.00 88.31 266 PHE A N 1
ATOM 2198 C CA . PHE A 1 266 ? 18.328 -13.043 -20.638 1.00 88.31 266 PHE A CA 1
ATOM 2199 C C . PHE A 1 266 ? 19.660 -13.600 -21.136 1.00 88.31 266 PHE A C 1
ATOM 2201 O O . PHE A 1 266 ? 20.621 -12.846 -21.259 1.00 88.31 266 PHE A O 1
ATOM 2208 N N . ASP A 1 267 ? 19.733 -14.885 -21.471 1.00 85.94 267 ASP A N 1
ATOM 2209 C CA . ASP A 1 267 ? 20.929 -15.422 -22.141 1.00 85.94 267 ASP A CA 1
ATOM 2210 C C . ASP A 1 267 ? 21.105 -14.772 -23.521 1.00 85.94 267 ASP A C 1
ATOM 2212 O O . ASP A 1 267 ? 22.210 -14.424 -23.944 1.00 85.94 267 ASP A O 1
ATOM 2216 N N . LYS A 1 268 ? 19.972 -14.528 -24.190 1.00 88.94 268 LYS A N 1
ATOM 2217 C CA . LYS A 1 268 ? 19.873 -13.759 -25.425 1.00 88.94 268 LYS A CA 1
ATOM 2218 C C . LYS A 1 268 ? 18.624 -12.887 -25.397 1.00 88.94 268 LYS A C 1
ATOM 2220 O O . LYS A 1 268 ? 17.506 -13.388 -25.314 1.00 88.94 268 LYS A O 1
ATOM 2225 N N . LEU A 1 269 ? 18.815 -11.576 -25.454 1.00 88.81 269 LEU A N 1
ATOM 2226 C CA . LEU A 1 269 ? 17.728 -10.609 -25.457 1.00 88.81 269 LEU A CA 1
ATOM 2227 C C . LEU A 1 269 ? 17.036 -10.590 -26.826 1.00 88.81 269 LEU A C 1
ATOM 2229 O O . LEU A 1 269 ? 17.680 -10.385 -27.855 1.00 88.81 269 LEU A O 1
ATOM 2233 N N . GLU A 1 270 ? 15.712 -10.726 -26.836 1.00 85.12 270 GLU A N 1
ATOM 2234 C CA . GLU A 1 270 ? 14.917 -10.509 -28.043 1.00 85.12 270 GLU A CA 1
ATOM 2235 C C . GLU A 1 270 ? 14.929 -9.027 -28.426 1.00 85.12 270 GLU A C 1
ATOM 2237 O O . GLU A 1 270 ? 14.332 -8.170 -27.767 1.00 85.12 270 GLU A O 1
ATOM 2242 N N . ILE A 1 271 ? 15.630 -8.714 -29.512 1.00 78.94 271 ILE A N 1
ATOM 2243 C CA . ILE A 1 271 ? 15.721 -7.352 -30.027 1.00 78.94 271 ILE A CA 1
ATOM 2244 C C . ILE A 1 271 ? 14.572 -7.098 -31.007 1.00 78.94 271 ILE A C 1
ATOM 2246 O O . ILE A 1 271 ? 14.322 -7.933 -31.882 1.00 78.94 271 ILE A O 1
ATOM 2250 N N . PRO A 1 272 ? 13.892 -5.934 -30.928 1.00 69.56 272 PRO A N 1
ATOM 2251 C CA . PRO A 1 272 ? 12.912 -5.541 -31.933 1.00 69.56 272 PRO A CA 1
ATOM 2252 C C . PRO A 1 272 ? 13.526 -5.639 -33.330 1.00 69.56 272 PRO A C 1
ATOM 2254 O O . PRO A 1 272 ? 14.551 -5.001 -33.588 1.00 69.56 272 PRO A O 1
ATOM 2257 N N . LYS A 1 273 ? 12.913 -6.432 -34.222 1.00 61.59 273 LYS A N 1
ATOM 2258 C CA . LYS A 1 273 ? 13.393 -6.625 -35.598 1.00 61.59 273 LYS A CA 1
ATOM 2259 C C . LYS A 1 273 ? 13.584 -5.258 -36.255 1.00 61.59 273 LYS A C 1
ATOM 2261 O O . LYS A 1 273 ? 12.616 -4.588 -36.611 1.00 61.59 273 LYS A O 1
ATOM 2266 N N . LYS A 1 274 ? 14.838 -4.828 -36.405 1.00 63.47 274 LYS A N 1
ATOM 2267 C CA . LYS A 1 274 ? 15.161 -3.676 -37.243 1.00 63.47 274 LYS A CA 1
ATOM 2268 C C . LYS A 1 274 ? 14.947 -4.126 -38.679 1.00 63.47 274 LYS A C 1
ATOM 2270 O O . LYS A 1 274 ? 15.506 -5.134 -39.104 1.00 63.47 274 LYS A O 1
ATOM 2275 N N . TYR A 1 275 ? 14.088 -3.421 -39.405 1.00 70.19 275 TYR A N 1
ATOM 2276 C CA . TYR A 1 275 ? 13.875 -3.722 -40.812 1.00 70.19 275 TYR A CA 1
ATOM 2277 C C . TYR A 1 275 ? 15.178 -3.446 -41.566 1.00 70.19 275 TYR A C 1
ATOM 2279 O O . TYR A 1 275 ? 15.669 -2.312 -41.568 1.00 70.19 275 TYR A O 1
ATOM 2287 N N . ARG A 1 276 ? 15.744 -4.497 -42.167 1.00 83.50 276 ARG A N 1
ATOM 2288 C CA . ARG A 1 276 ? 16.866 -4.376 -43.101 1.00 83.50 276 ARG A CA 1
ATOM 2289 C C . ARG A 1 276 ? 16.426 -3.510 -44.273 1.00 83.50 276 ARG A C 1
ATOM 2291 O O . ARG A 1 276 ? 15.266 -3.583 -44.689 1.00 83.50 276 ARG A O 1
ATOM 2298 N N . ILE A 1 277 ? 17.350 -2.725 -44.807 1.00 87.44 277 ILE A N 1
ATOM 2299 C CA . ILE A 1 277 ? 17.102 -1.904 -45.993 1.00 87.44 277 ILE A CA 1
ATOM 2300 C C . ILE A 1 277 ? 18.119 -2.225 -47.079 1.00 87.44 277 ILE A C 1
ATOM 2302 O O . ILE A 1 277 ? 19.232 -2.664 -46.784 1.00 87.44 277 ILE A O 1
ATOM 2306 N N . VAL A 1 278 ? 17.725 -2.019 -48.326 1.00 90.25 278 VAL A N 1
ATOM 2307 C CA . VAL A 1 278 ? 18.563 -2.231 -49.503 1.00 90.25 278 VAL A CA 1
ATOM 2308 C C . VAL A 1 278 ? 18.683 -0.926 -50.283 1.00 90.25 278 VAL A C 1
ATOM 2310 O O . VAL A 1 278 ? 17.710 -0.184 -50.420 1.00 90.25 278 VAL A O 1
ATOM 2313 N N . LYS A 1 279 ? 19.900 -0.644 -50.749 1.00 93.62 279 LYS A N 1
ATOM 2314 C CA . LYS A 1 279 ? 20.231 0.423 -51.692 1.00 93.62 279 LYS A CA 1
ATOM 2315 C C . LYS A 1 279 ? 20.307 -0.184 -53.087 1.00 93.62 279 LYS A C 1
ATOM 2317 O O . LYS A 1 279 ? 21.095 -1.112 -53.278 1.00 93.62 279 LYS A O 1
ATOM 2322 N N . LEU A 1 280 ? 19.539 0.346 -54.032 1.00 92.19 280 LEU A N 1
ATOM 2323 C CA . LEU A 1 280 ? 19.490 -0.123 -55.418 1.00 92.19 280 LEU A CA 1
ATOM 2324 C C . LEU A 1 280 ? 20.026 0.937 -56.393 1.00 92.19 280 LEU A C 1
ATOM 2326 O O . LEU A 1 280 ? 20.006 2.136 -56.089 1.00 92.19 280 LEU A O 1
ATOM 2330 N N . ASP A 1 281 ? 20.508 0.491 -57.551 1.00 92.50 281 ASP A N 1
ATOM 2331 C CA . ASP A 1 281 ? 20.883 1.353 -58.677 1.00 92.50 281 ASP A CA 1
ATOM 2332 C C . ASP A 1 281 ? 19.651 1.853 -59.461 1.00 92.50 281 ASP A C 1
ATOM 2334 O O . ASP A 1 281 ? 18.506 1.600 -59.083 1.00 92.50 281 ASP A O 1
ATOM 2338 N N . SER A 1 282 ? 19.873 2.588 -60.556 1.00 91.25 282 SER A N 1
ATOM 2339 C CA . SER A 1 282 ? 18.796 3.107 -61.413 1.00 91.25 282 SER A CA 1
ATOM 2340 C C . SER A 1 282 ? 17.984 2.021 -62.125 1.00 91.25 282 SER A C 1
ATOM 2342 O O . SER A 1 282 ? 16.872 2.300 -62.562 1.00 91.25 282 SER A O 1
ATOM 2344 N N . ASN A 1 283 ? 18.527 0.808 -62.236 1.00 90.44 283 ASN A N 1
ATOM 2345 C CA . ASN A 1 283 ? 17.890 -0.363 -62.832 1.00 90.44 283 ASN A CA 1
ATOM 2346 C C . ASN A 1 283 ? 17.298 -1.292 -61.755 1.00 90.44 283 ASN A C 1
ATOM 2348 O O . ASN A 1 283 ? 16.940 -2.425 -62.062 1.00 90.44 283 ASN A O 1
ATOM 2352 N N . LEU A 1 284 ? 17.208 -0.818 -60.504 1.00 88.75 284 LEU A N 1
ATOM 2353 C CA . LEU A 1 284 ? 16.705 -1.549 -59.339 1.00 88.75 284 LEU A CA 1
ATOM 2354 C C . LEU A 1 284 ? 17.550 -2.770 -58.934 1.00 88.75 284 LEU A C 1
ATOM 2356 O O . LEU A 1 284 ? 17.094 -3.598 -58.145 1.00 88.75 284 LEU A O 1
ATOM 2360 N N . ASN A 1 285 ? 18.808 -2.857 -59.376 1.00 90.56 285 ASN A N 1
ATOM 2361 C CA . ASN A 1 285 ? 19.716 -3.904 -58.916 1.00 90.56 285 ASN A CA 1
ATOM 2362 C C . ASN A 1 285 ? 20.283 -3.565 -57.530 1.00 90.56 285 ASN A C 1
ATOM 2364 O O . ASN A 1 285 ? 20.650 -2.412 -57.276 1.00 90.56 285 ASN A O 1
ATOM 2368 N N . PRO A 1 286 ? 20.425 -4.551 -56.629 1.00 91.38 286 PRO A N 1
ATOM 2369 C CA . PRO A 1 286 ? 20.936 -4.322 -55.289 1.00 91.38 286 PRO A CA 1
ATOM 2370 C C . PRO A 1 286 ? 22.424 -3.977 -55.307 1.00 91.38 286 PRO A C 1
ATOM 2372 O O . PRO A 1 286 ? 23.265 -4.780 -55.696 1.00 91.38 286 PRO A O 1
ATOM 2375 N N . ILE A 1 287 ? 22.749 -2.783 -54.809 1.00 93.62 287 ILE A N 1
ATOM 2376 C CA . ILE A 1 287 ? 24.125 -2.322 -54.593 1.00 93.62 287 ILE A CA 1
ATOM 2377 C C . ILE A 1 287 ? 24.614 -2.777 -53.219 1.00 93.62 287 ILE A C 1
ATOM 2379 O O . ILE A 1 287 ? 25.739 -3.252 -53.074 1.00 93.62 287 ILE A O 1
ATOM 2383 N N . LYS A 1 288 ? 23.794 -2.572 -52.177 1.00 90.88 288 LYS A N 1
ATOM 2384 C CA . LYS A 1 288 ? 24.197 -2.843 -50.792 1.00 90.88 288 LYS A CA 1
ATOM 2385 C C . LYS A 1 288 ? 23.013 -3.073 -49.863 1.00 90.88 288 LYS A C 1
ATOM 2387 O O . LYS A 1 288 ? 22.007 -2.371 -49.931 1.00 90.88 288 LYS A O 1
ATOM 2392 N N . PHE A 1 289 ? 23.182 -4.015 -48.940 1.00 84.94 289 PHE A N 1
ATOM 2393 C CA . PHE A 1 289 ? 22.248 -4.285 -47.853 1.00 84.94 289 PHE A CA 1
ATOM 2394 C C . PHE A 1 289 ? 22.759 -3.685 -46.548 1.00 84.94 289 PHE A C 1
ATOM 2396 O O . PHE A 1 289 ? 23.944 -3.783 -46.237 1.00 84.94 289 PHE A O 1
ATOM 2403 N N . TYR A 1 290 ? 21.842 -3.129 -45.766 1.00 82.50 290 TYR A N 1
ATOM 2404 C CA . TYR A 1 290 ? 22.115 -2.602 -44.436 1.00 82.50 290 TYR A CA 1
ATOM 2405 C C . TYR A 1 290 ? 21.261 -3.336 -43.405 1.00 82.50 290 TYR A C 1
ATOM 2407 O O . TYR A 1 290 ? 20.074 -3.611 -43.620 1.00 82.50 290 TYR A O 1
ATOM 2415 N N . CYS A 1 291 ? 21.852 -3.614 -42.249 1.00 70.75 291 CYS A N 1
ATOM 2416 C CA . CYS A 1 291 ? 21.180 -4.212 -41.102 1.00 70.75 291 CYS A CA 1
ATOM 2417 C C . CYS A 1 291 ? 20.163 -3.249 -40.471 1.00 70.75 291 CYS A C 1
ATOM 2419 O O . CYS A 1 291 ? 19.246 -3.686 -39.774 1.00 70.75 291 CYS A O 1
ATOM 2421 N N . SER A 1 292 ? 20.289 -1.936 -40.705 1.00 78.62 292 SER A N 1
ATOM 2422 C CA . SER A 1 292 ? 19.281 -0.949 -40.302 1.00 78.62 292 SER A CA 1
ATOM 2423 C C . SER A 1 292 ? 19.358 0.360 -41.092 1.00 78.62 292 SER A C 1
ATOM 2425 O O . SER A 1 292 ? 20.411 0.722 -41.608 1.00 78.62 292 SER A O 1
ATOM 2427 N N . GLN A 1 293 ? 18.276 1.149 -41.070 1.00 83.56 293 GLN A N 1
ATOM 2428 C CA . GLN A 1 293 ? 18.291 2.532 -41.571 1.00 83.56 293 GLN A CA 1
ATOM 2429 C C . GLN A 1 293 ? 19.417 3.365 -40.954 1.00 83.56 293 GLN A C 1
ATOM 2431 O O . GLN A 1 293 ? 20.038 4.172 -41.641 1.00 83.56 293 GLN A O 1
ATOM 2436 N N . LYS A 1 294 ? 19.704 3.170 -39.660 1.00 78.44 294 LYS A N 1
ATOM 2437 C CA . LYS A 1 294 ? 20.684 4.012 -38.976 1.00 78.44 294 LYS A CA 1
ATOM 2438 C C . LYS A 1 294 ? 22.106 3.797 -39.487 1.00 78.44 294 LYS A C 1
ATOM 2440 O O . LYS A 1 294 ? 22.884 4.743 -39.527 1.00 78.44 294 LYS A O 1
ATOM 2445 N N . GLU A 1 295 ? 22.417 2.567 -39.868 1.00 81.06 295 GLU A N 1
ATOM 2446 C CA . GLU A 1 295 ? 23.694 2.196 -40.472 1.00 81.06 295 GLU A CA 1
ATOM 2447 C C . GLU A 1 295 ? 23.889 2.900 -41.821 1.00 81.06 295 GLU A C 1
ATOM 2449 O O . GLU A 1 295 ? 24.911 3.550 -42.024 1.00 81.06 295 GLU A O 1
ATOM 2454 N N . ALA A 1 296 ? 22.867 2.883 -42.685 1.00 84.50 296 ALA A N 1
ATOM 2455 C CA . ALA A 1 296 ? 22.906 3.602 -43.957 1.00 84.50 296 ALA A CA 1
ATOM 2456 C C . ALA A 1 296 ? 23.032 5.122 -43.773 1.00 84.50 296 ALA A C 1
ATOM 2458 O O . ALA A 1 296 ? 23.794 5.767 -44.485 1.00 84.50 296 ALA A O 1
ATOM 2459 N N . GLU A 1 297 ? 22.327 5.709 -42.797 1.00 85.44 297 GLU A N 1
ATOM 2460 C CA . GLU A 1 297 ? 22.437 7.147 -42.506 1.00 85.44 297 GLU A CA 1
ATOM 2461 C C . GLU A 1 297 ? 23.863 7.564 -42.110 1.00 85.44 297 GLU A C 1
ATOM 2463 O O . GLU A 1 297 ? 24.312 8.642 -42.500 1.00 85.44 297 GLU A O 1
ATOM 2468 N N . ILE A 1 298 ? 24.561 6.729 -41.329 1.00 81.06 298 ILE A N 1
ATOM 2469 C CA . ILE A 1 298 ? 25.941 6.987 -40.892 1.00 81.06 298 ILE A CA 1
ATOM 2470 C C . ILE A 1 298 ? 26.888 6.947 -42.091 1.00 81.06 298 ILE A C 1
ATOM 2472 O O . ILE A 1 298 ? 27.674 7.871 -42.272 1.00 81.06 298 ILE A O 1
ATOM 2476 N N . GLU A 1 299 ? 26.783 5.916 -42.930 1.00 84.62 299 GLU A N 1
ATOM 2477 C CA . GLU A 1 299 ? 27.635 5.765 -44.114 1.00 84.62 299 GLU A CA 1
ATOM 2478 C C . GLU A 1 299 ? 27.428 6.886 -45.139 1.00 84.62 299 GLU A C 1
ATOM 2480 O O . GLU A 1 299 ? 28.383 7.380 -45.730 1.00 84.62 299 GLU A O 1
ATOM 2485 N N . LEU A 1 300 ? 26.184 7.333 -45.322 1.00 82.94 300 LEU A N 1
ATOM 2486 C CA . LEU A 1 300 ? 25.849 8.437 -46.225 1.00 82.94 300 LEU A CA 1
ATOM 2487 C C . LEU A 1 300 ? 26.161 9.823 -45.644 1.00 82.94 300 LEU A C 1
ATOM 2489 O O . LEU A 1 300 ? 25.970 10.823 -46.347 1.00 82.94 300 LEU A O 1
ATOM 2493 N N . ASN A 1 301 ? 26.577 9.887 -44.374 1.00 83.00 301 ASN A N 1
ATOM 2494 C CA . ASN A 1 301 ? 26.773 11.112 -43.604 1.00 83.00 301 ASN A CA 1
ATOM 2495 C C . ASN A 1 301 ? 25.547 12.049 -43.663 1.00 83.00 301 ASN A C 1
ATOM 2497 O O . ASN A 1 301 ? 25.652 13.226 -44.010 1.00 83.00 301 ASN A O 1
ATOM 2501 N N . VAL A 1 302 ? 24.350 11.511 -43.391 1.00 79.81 302 VAL A N 1
ATOM 2502 C CA . VAL A 1 302 ? 23.080 12.263 -43.431 1.00 79.81 302 VAL A CA 1
ATOM 2503 C C . VAL A 1 302 ? 22.398 12.325 -42.063 1.00 79.81 302 VAL A C 1
ATOM 2505 O O . VAL A 1 302 ? 22.515 11.422 -41.232 1.00 79.81 302 VAL A O 1
ATOM 2508 N N . GLY A 1 303 ? 21.665 13.417 -41.824 1.00 70.25 303 GLY A N 1
ATOM 2509 C CA . GLY A 1 303 ? 20.928 13.649 -40.581 1.00 70.25 303 GLY A CA 1
ATOM 2510 C C . GLY A 1 303 ? 19.816 12.621 -40.340 1.00 70.25 303 GLY A C 1
ATOM 2511 O O . GLY A 1 303 ? 19.252 12.064 -41.287 1.00 70.25 303 GLY A O 1
ATOM 2512 N N . ARG A 1 304 ? 19.484 12.392 -39.057 1.00 57.47 304 ARG A N 1
ATOM 2513 C CA . ARG A 1 304 ? 18.376 11.511 -38.638 1.00 57.47 304 ARG A CA 1
ATOM 2514 C C . ARG A 1 304 ? 17.089 11.921 -39.360 1.00 57.47 304 ARG A C 1
ATOM 2516 O O . ARG A 1 304 ? 16.774 13.104 -39.379 1.00 57.47 304 ARG A O 1
ATOM 2523 N N . CYS A 1 305 ? 16.361 10.933 -39.883 1.00 61.00 305 CYS A N 1
ATOM 2524 C CA . CYS A 1 305 ? 15.075 11.057 -40.592 1.00 61.00 305 CYS A CA 1
ATOM 2525 C C . CYS A 1 305 ? 15.155 11.318 -42.102 1.00 61.00 305 CYS A C 1
ATOM 2527 O O . CYS A 1 305 ? 14.172 11.045 -42.780 1.00 61.00 305 CYS A O 1
ATOM 2529 N N . SER A 1 306 ? 16.307 11.707 -42.657 1.00 72.31 306 SER A N 1
ATOM 2530 C CA . SER A 1 306 ? 16.399 12.063 -44.088 1.00 72.31 306 SER A CA 1
ATOM 2531 C C . SER A 1 306 ? 16.099 10.900 -45.039 1.00 72.31 306 SER A C 1
ATOM 2533 O O . SER A 1 306 ? 15.683 11.128 -46.162 1.00 72.31 306 SER A O 1
ATOM 2535 N N . LEU A 1 307 ? 16.322 9.653 -44.606 1.00 82.81 307 LEU A N 1
ATOM 2536 C CA . LEU A 1 307 ? 16.136 8.457 -45.438 1.00 82.81 307 LEU A CA 1
ATOM 2537 C C . LEU A 1 307 ? 14.771 7.781 -45.226 1.00 82.81 307 LEU A C 1
ATOM 2539 O O . LEU A 1 307 ? 14.310 7.013 -46.065 1.00 82.81 307 LEU A O 1
ATOM 2543 N N . SER A 1 308 ? 14.126 8.062 -44.092 1.00 83.31 308 SER A N 1
ATOM 2544 C CA . SER A 1 308 ? 12.926 7.360 -43.632 1.00 83.31 308 SER A CA 1
ATOM 2545 C C . SER A 1 308 ? 11.753 7.515 -44.598 1.00 83.31 308 SER A C 1
ATOM 2547 O O . SER A 1 308 ? 11.045 6.548 -44.875 1.00 83.31 308 SER A O 1
ATOM 2549 N N . ASP A 1 309 ? 11.546 8.730 -45.094 1.00 81.62 309 ASP A N 1
ATOM 2550 C CA . ASP A 1 309 ? 10.369 9.072 -45.896 1.00 81.62 309 ASP A CA 1
ATOM 2551 C C . ASP A 1 309 ? 10.489 8.499 -47.315 1.00 81.62 309 ASP A C 1
ATOM 2553 O O . ASP A 1 309 ? 9.507 8.034 -47.892 1.00 81.62 309 ASP A O 1
ATOM 2557 N N . TYR A 1 310 ? 11.720 8.387 -47.820 1.00 86.56 310 TYR A N 1
ATOM 2558 C CA . TYR A 1 310 ? 12.034 7.709 -49.078 1.00 86.56 310 TYR A CA 1
ATOM 2559 C C . TYR A 1 310 ? 11.827 6.198 -48.968 1.00 86.56 310 TYR A C 1
ATOM 2561 O O . TYR A 1 310 ? 11.168 5.617 -49.820 1.00 86.56 310 TYR A O 1
ATOM 2569 N N . ILE A 1 311 ? 12.298 5.557 -47.890 1.00 85.62 311 ILE A N 1
ATOM 2570 C CA . ILE A 1 311 ? 12.101 4.109 -47.692 1.00 85.62 311 ILE A CA 1
ATOM 2571 C C . ILE A 1 311 ? 10.609 3.756 -47.577 1.00 85.62 311 ILE A C 1
ATOM 2573 O O . ILE A 1 311 ? 10.180 2.711 -48.059 1.00 85.62 311 ILE A O 1
ATOM 2577 N N . ARG A 1 312 ? 9.804 4.623 -46.947 1.00 81.62 312 ARG A N 1
ATOM 2578 C CA . ARG A 1 312 ? 8.353 4.428 -46.783 1.00 81.62 312 ARG A CA 1
ATOM 2579 C C . ARG A 1 312 ? 7.532 4.733 -48.039 1.00 81.62 312 ARG A C 1
ATOM 2581 O O . ARG A 1 312 ? 6.318 4.559 -47.987 1.00 81.62 312 ARG A O 1
ATOM 2588 N N . GLY A 1 313 ? 8.155 5.210 -49.117 1.00 78.94 313 GLY A N 1
ATOM 2589 C CA . GLY A 1 313 ? 7.453 5.578 -50.349 1.00 78.94 313 GLY A CA 1
ATOM 2590 C C . GLY A 1 313 ? 6.662 6.884 -50.261 1.00 78.94 313 GLY A C 1
ATOM 2591 O O . GLY A 1 313 ? 5.778 7.122 -51.074 1.00 78.94 313 GLY A O 1
ATOM 2592 N N . GLN A 1 314 ? 6.949 7.743 -49.274 1.00 78.44 314 GLN A N 1
ATOM 2593 C CA . GLN A 1 314 ? 6.371 9.097 -49.216 1.00 78.44 314 GLN A CA 1
ATOM 2594 C C . GLN A 1 314 ? 7.002 10.031 -50.260 1.00 78.44 314 GLN A C 1
ATOM 2596 O O . GLN A 1 314 ? 6.428 11.048 -50.638 1.00 78.44 314 GLN A O 1
ATOM 2601 N N . HIS A 1 315 ? 8.175 9.640 -50.750 1.00 71.94 315 HIS A N 1
ATOM 2602 C CA . HIS A 1 315 ? 8.794 10.105 -51.983 1.00 71.94 315 HIS A CA 1
ATOM 2603 C C . HIS A 1 315 ? 8.996 8.887 -52.893 1.00 71.94 315 HIS A C 1
ATOM 2605 O O . HIS A 1 315 ? 8.852 7.765 -52.415 1.00 71.94 315 HIS A O 1
ATOM 2611 N N . ASN A 1 316 ? 9.360 9.077 -54.167 1.00 81.56 316 ASN A N 1
ATOM 2612 C CA . ASN A 1 316 ? 9.514 8.016 -55.185 1.00 81.56 316 ASN A CA 1
ATOM 2613 C C . ASN A 1 316 ? 10.657 7.006 -54.903 1.00 81.56 316 ASN A C 1
ATOM 2615 O O . ASN A 1 316 ? 11.349 6.586 -55.823 1.00 81.56 316 ASN A O 1
ATOM 2619 N N . HIS A 1 317 ? 10.943 6.682 -53.640 1.00 83.88 317 HIS A N 1
ATOM 2620 C CA . HIS A 1 317 ? 12.027 5.836 -53.144 1.00 83.88 317 HIS A CA 1
ATOM 2621 C C . HIS A 1 317 ? 13.449 6.304 -53.504 1.00 83.88 317 HIS A C 1
ATOM 2623 O O . HIS A 1 317 ? 14.424 5.738 -53.013 1.00 83.88 317 HIS A O 1
ATOM 2629 N N . LEU A 1 318 ? 13.577 7.378 -54.288 1.00 85.88 318 LEU A N 1
ATOM 2630 C CA . LEU A 1 318 ? 14.824 7.914 -54.810 1.00 85.88 318 LEU A CA 1
ATOM 2631 C C . LEU A 1 318 ? 15.438 8.951 -53.863 1.00 85.88 318 LEU A C 1
ATOM 2633 O O . LEU A 1 318 ? 14.923 10.058 -53.722 1.00 85.88 318 LEU A O 1
ATOM 2637 N N . TYR A 1 319 ? 16.586 8.629 -53.273 1.00 87.75 319 TYR A N 1
ATOM 2638 C CA . TYR A 1 319 ? 17.363 9.547 -52.441 1.00 87.75 319 TYR A CA 1
ATOM 2639 C C . TYR A 1 319 ? 18.831 9.551 -52.863 1.00 87.75 319 TYR A C 1
ATOM 2641 O O . TYR A 1 319 ? 19.479 8.503 -52.914 1.00 87.75 319 TYR A O 1
ATOM 2649 N N . LYS A 1 320 ? 19.361 10.747 -53.161 1.00 85.12 320 LYS A N 1
ATOM 2650 C CA . LYS A 1 320 ? 20.729 10.958 -53.677 1.00 85.12 320 LYS A CA 1
ATOM 2651 C C . LYS A 1 320 ? 21.078 10.056 -54.880 1.00 85.12 320 LYS A C 1
ATOM 2653 O O . LYS A 1 320 ? 22.192 9.550 -54.964 1.00 85.12 320 LYS A O 1
ATOM 2658 N N . GLY A 1 321 ? 20.121 9.847 -55.788 1.00 85.62 321 GLY A N 1
ATOM 2659 C CA . GLY A 1 321 ? 20.319 9.065 -57.017 1.00 85.62 321 GLY A CA 1
ATOM 2660 C C . GLY A 1 321 ? 20.221 7.543 -56.858 1.00 85.62 321 GLY A C 1
ATOM 2661 O O . GLY A 1 321 ? 20.522 6.830 -57.805 1.00 85.62 321 GLY A O 1
ATOM 2662 N N . TYR A 1 322 ? 19.797 7.044 -55.693 1.00 91.06 322 TYR A N 1
ATOM 2663 C CA . TYR A 1 322 ? 19.621 5.612 -55.434 1.00 91.06 322 TYR A CA 1
ATOM 2664 C C . TYR A 1 322 ? 18.225 5.318 -54.907 1.00 91.06 322 TYR A C 1
ATOM 2666 O O . TYR A 1 322 ? 17.654 6.147 -54.192 1.00 91.06 322 TYR A O 1
ATOM 2674 N N . TYR A 1 323 ? 17.712 4.130 -55.208 1.00 90.56 323 TYR A N 1
ATOM 2675 C CA . TYR A 1 323 ? 16.445 3.663 -54.660 1.00 90.56 323 TYR A CA 1
ATOM 2676 C C . TYR A 1 323 ? 16.649 2.964 -53.316 1.00 90.56 323 TYR A C 1
ATOM 2678 O O . TYR A 1 323 ? 17.625 2.234 -53.122 1.00 90.56 323 TYR A O 1
ATOM 2686 N N . TRP A 1 324 ? 15.724 3.189 -52.383 1.00 91.19 324 TRP A N 1
ATOM 2687 C CA . TRP A 1 324 ? 15.799 2.667 -51.021 1.00 91.19 324 TRP A CA 1
ATOM 2688 C C . TRP A 1 324 ? 14.510 1.959 -50.624 1.00 91.19 324 TRP A C 1
ATOM 2690 O O . TRP A 1 324 ? 13.440 2.565 -50.596 1.00 91.19 324 TRP A O 1
ATOM 2700 N N . TYR A 1 325 ? 14.638 0.691 -50.240 1.00 89.19 325 TYR A N 1
ATOM 2701 C CA . TYR A 1 325 ? 13.511 -0.155 -49.847 1.00 89.19 325 TYR A CA 1
ATOM 2702 C C . TYR A 1 325 ? 13.811 -0.927 -48.571 1.00 89.19 325 TYR A C 1
ATOM 2704 O O . TYR A 1 325 ? 14.969 -1.213 -48.253 1.00 89.19 325 TYR A O 1
ATOM 2712 N N . TYR A 1 326 ? 12.763 -1.323 -47.847 1.00 88.75 326 TYR A N 1
ATOM 2713 C CA . TYR A 1 326 ? 12.914 -2.413 -46.892 1.00 88.75 326 TYR A CA 1
ATOM 2714 C C . TYR A 1 326 ? 13.178 -3.711 -47.657 1.00 88.75 326 TYR A C 1
ATOM 2716 O O . TYR A 1 326 ? 12.513 -3.998 -48.648 1.00 88.75 326 TYR A O 1
ATOM 2724 N N . VAL A 1 327 ? 14.110 -4.529 -47.165 1.00 83.69 327 VAL A N 1
ATOM 2725 C CA . VAL A 1 327 ? 14.471 -5.810 -47.802 1.00 83.69 327 VAL A CA 1
ATOM 2726 C C . VAL A 1 327 ? 13.246 -6.705 -47.987 1.00 83.69 327 VAL A C 1
ATOM 2728 O O . VAL A 1 327 ? 13.074 -7.287 -49.047 1.00 83.69 327 VAL A O 1
ATOM 2731 N N . LYS A 1 328 ? 12.337 -6.719 -47.004 1.00 82.38 328 LYS A N 1
ATOM 2732 C CA . LYS A 1 328 ? 11.065 -7.450 -47.095 1.00 82.38 328 LYS A CA 1
ATOM 2733 C C . LYS A 1 328 ? 10.178 -7.001 -48.263 1.00 82.38 328 LYS A C 1
ATOM 2735 O O . LYS A 1 328 ? 9.397 -7.801 -48.750 1.00 82.38 328 LYS A O 1
ATOM 2740 N N . ASP A 1 329 ? 10.232 -5.735 -48.664 1.00 86.00 329 ASP A N 1
ATOM 2741 C CA . ASP A 1 329 ? 9.363 -5.201 -49.715 1.00 86.00 329 ASP A CA 1
ATOM 2742 C C . ASP A 1 329 ? 10.012 -5.441 -51.088 1.00 86.00 329 ASP A C 1
ATOM 2744 O O . ASP A 1 329 ? 9.318 -5.798 -52.036 1.00 86.00 329 ASP A O 1
ATOM 2748 N N . TYR A 1 330 ? 11.350 -5.387 -51.141 1.00 85.00 330 TYR A N 1
ATOM 2749 C CA . TYR A 1 330 ? 12.162 -5.798 -52.288 1.00 85.00 330 TYR A CA 1
ATOM 2750 C C . TYR A 1 330 ? 12.024 -7.284 -52.626 1.00 85.00 330 TYR A C 1
ATOM 2752 O O . TYR A 1 330 ? 11.701 -7.631 -53.755 1.00 85.00 330 TYR A O 1
ATOM 2760 N N . GLU A 1 331 ? 12.190 -8.170 -51.643 1.00 81.50 331 GLU A N 1
ATOM 2761 C CA . GLU A 1 331 ? 12.107 -9.623 -51.853 1.00 81.50 331 GLU A CA 1
ATOM 2762 C C . GLU A 1 331 ? 10.694 -10.092 -52.247 1.00 81.50 331 GLU A C 1
ATOM 2764 O O . GLU A 1 331 ? 10.543 -11.134 -52.875 1.00 81.50 331 GLU A O 1
ATOM 2769 N N . ASN A 1 332 ? 9.655 -9.320 -51.907 1.00 79.12 332 ASN A N 1
ATOM 2770 C CA . ASN A 1 332 ? 8.259 -9.641 -52.212 1.00 79.12 332 ASN A CA 1
ATOM 2771 C C . ASN A 1 332 ? 7.755 -9.034 -53.540 1.00 79.12 332 ASN A C 1
ATOM 2773 O O . ASN A 1 332 ? 6.545 -9.022 -53.763 1.00 79.12 332 ASN A O 1
ATOM 2777 N N . ASN A 1 333 ? 8.642 -8.520 -54.404 1.00 69.06 333 ASN A N 1
ATOM 2778 C CA . ASN A 1 333 ? 8.305 -7.883 -55.690 1.00 69.06 333 ASN A CA 1
ATOM 2779 C C . ASN A 1 333 ? 7.272 -6.740 -55.578 1.00 69.06 333 ASN A C 1
ATOM 2781 O O . ASN A 1 333 ? 6.479 -6.516 -56.489 1.00 69.06 333 ASN A O 1
ATOM 2785 N N . LYS A 1 334 ? 7.250 -6.005 -54.456 1.00 58.84 334 LYS A N 1
ATOM 2786 C CA . LYS A 1 334 ? 6.473 -4.757 -54.322 1.00 58.84 334 LYS A CA 1
ATOM 2787 C C . LYS A 1 334 ? 7.287 -3.548 -54.804 1.00 58.84 334 LYS A C 1
ATOM 2789 O O . LYS A 1 334 ? 7.313 -2.517 -54.129 1.00 58.84 334 LYS A O 1
ATOM 2794 N N . ILE A 1 335 ? 8.003 -3.714 -55.914 1.00 58.81 335 ILE A N 1
ATOM 2795 C CA . ILE A 1 335 ? 8.908 -2.733 -56.525 1.00 58.81 335 ILE A CA 1
ATOM 2796 C C . ILE A 1 335 ? 8.708 -2.766 -58.030 1.00 58.81 335 ILE A C 1
ATOM 2798 O O . ILE A 1 335 ? 8.628 -3.896 -58.563 1.00 58.81 335 ILE A O 1
#